Protein 6X2Q (pdb70)

Radius of gyration: 17.9 Å; Cα contacts (8 Å, |Δi|>4): 371; chains: 1; bounding box: 51×35×36 Å

Structure (mmCIF, N/CA/C/O backbone):
data_6X2Q
#
_entry.id   6X2Q
#
_cell.length_a   83.756
_cell.length_b   83.756
_cell.length_c   117.31
_cell.angle_alpha   90.000
_cell.angle_beta   90.000
_cell.angle_gamma   120.000
#
_symmetry.space_group_name_H-M   'H 3'
#
loop_
_entity.id
_entity.type
_entity.pdbx_description
1 polymer Chitosanase
2 branched 2-amino-2-deoxy-beta-D-glucopyranose-(1-4)-2-amino-2-deoxy-beta-D-glucopyranose-(1-4)-2-amino-2-deoxy-beta-D-glucopyranose
3 non-polymer 2-amino-2-deoxy-beta-D-glucopyranose
4 water water
#
loop_
_atom_site.group_PDB
_atom_site.id
_atom_site.type_symbol
_atom_site.label_atom_id
_atom_site.label_alt_id
_atom_site.label_comp_id
_atom_site.label_asym_id
_atom_site.label_entity_id
_atom_site.label_seq_id
_atom_site.pdbx_PDB_ins_code
_atom_site.Cartn_x
_atom_site.Cartn_y
_atom_site.Cartn_z
_atom_site.occupancy
_atom_site.B_iso_or_equiv
_atom_site.auth_seq_id
_atom_site.auth_comp_id
_atom_site.auth_asym_id
_atom_site.auth_atom_id
_atom_site.pdbx_PDB_model_num
ATOM 1 N N . GLN A 1 2 ? -6.775 -38.267 -3.057 1.00 50.81 2 GLN A N 1
ATOM 2 C CA . GLN A 1 2 ? -7.296 -36.881 -3.186 1.00 50.25 2 GLN A CA 1
ATOM 3 C C . GLN A 1 2 ? -7.566 -36.595 -4.663 1.00 42.89 2 GLN A C 1
ATOM 4 O O . GLN A 1 2 ? -8.654 -36.200 -4.972 1.00 42.08 2 GLN A O 1
ATOM 10 N N . LEU A 1 3 ? -6.589 -36.804 -5.526 1.00 44.04 3 LEU A N 1
ATOM 11 C CA . LEU A 1 3 ? -6.802 -36.558 -6.946 1.00 40.28 3 LEU A CA 1
ATOM 12 C C . LEU 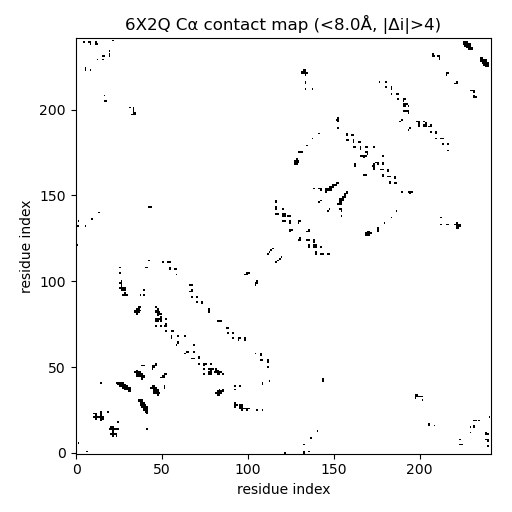A 1 3 ? -6.623 -37.850 -7.738 1.00 47.22 3 LEU A C 1
ATOM 13 O O . LEU A 1 3 ? -5.696 -38.632 -7.479 1.00 45.22 3 LEU A O 1
ATOM 18 N N . THR A 1 4 ? -7.541 -38.060 -8.684 1.00 38.56 4 THR A N 1
ATOM 19 C CA . THR A 1 4 ? -7.487 -39.087 -9.724 1.00 45.22 4 THR A CA 1
ATOM 20 C C . THR A 1 4 ? -6.188 -38.973 -10.536 1.00 45.39 4 THR A C 1
ATOM 21 O O . THR A 1 4 ? -5.546 -37.922 -10.575 1.00 43.63 4 THR A O 1
ATOM 25 N N . ALA A 1 5 ? -5.829 -40.040 -11.229 1.00 43.42 5 ALA A N 1
ATOM 26 C CA . ALA A 1 5 ? -4.646 -39.991 -12.110 1.00 44.84 5 ALA A CA 1
ATOM 27 C C . ALA A 1 5 ? -4.920 -39.008 -13.245 1.00 44.55 5 ALA A C 1
ATOM 28 O O . ALA A 1 5 ? -4.051 -38.233 -13.531 1.00 43.71 5 ALA A O 1
ATOM 30 N N . GLN A 1 6 ? -6.113 -39.049 -13.835 1.00 43.59 6 GLN A N 1
ATOM 31 C CA . GLN A 1 6 ? -6.475 -38.080 -14.898 1.00 51.18 6 GLN A CA 1
ATOM 32 C C . GLN A 1 6 ? -6.535 -36.669 -14.291 1.00 57.46 6 GLN A C 1
ATOM 33 O O . GLN A 1 6 ? -6.114 -35.741 -14.961 1.00 64.72 6 GLN A O 1
ATOM 39 N N . GLN A 1 7 ? -6.991 -36.524 -13.051 1.00 47.85 7 GLN A N 1
ATOM 40 C CA . GLN A 1 7 ? -7.083 -35.182 -12.425 1.00 50.94 7 GLN A CA 1
ATOM 41 C C . GLN A 1 7 ? -5.695 -34.604 -12.106 1.00 43.62 7 GLN A C 1
ATOM 42 O O . GLN A 1 7 ? -5.535 -33.422 -12.253 1.00 42.53 7 GLN A O 1
ATOM 48 N N . ARG A 1 8 ? -4.754 -35.461 -11.728 1.00 42.21 8 ARG A N 1
ATOM 49 C CA . ARG A 1 8 ? -3.379 -35.027 -11.408 1.00 45.70 8 ARG A CA 1
ATOM 50 C C . ARG A 1 8 ? -2.627 -34.689 -12.695 1.00 47.38 8 ARG A C 1
ATOM 51 O O . ARG A 1 8 ? -1.917 -33.703 -12.702 1.00 40.35 8 ARG A O 1
ATOM 59 N N . LEU A 1 9 ? -2.795 -35.478 -13.745 1.00 43.00 9 LEU A N 1
ATOM 60 C CA . LEU A 1 9 ? -2.093 -35.123 -14.992 1.00 46.43 9 LEU A CA 1
ATOM 61 C C . LEU A 1 9 ? -2.653 -33.781 -15.446 1.00 41.90 9 LEU A C 1
ATOM 62 O O . LEU A 1 9 ? -1.898 -32.958 -15.888 1.00 43.19 9 LEU A O 1
ATOM 67 N N . LEU A 1 10 ? -3.962 -33.630 -15.328 1.00 39.34 10 LEU A N 1
ATOM 68 C CA . LEU A 1 10 ? -4.679 -32.406 -15.646 1.00 39.31 10 LEU A CA 1
ATOM 69 C C . LEU A 1 10 ? -4.139 -31.231 -14.833 1.00 37.88 10 LEU A C 1
ATOM 70 O O . LEU A 1 10 ? -3.780 -30.191 -15.390 1.00 37.39 10 LEU A O 1
ATOM 75 N N . ALA A 1 11 ? -4.059 -31.391 -13.510 1.00 35.15 11 ALA A N 1
ATOM 76 C CA . ALA A 1 11 ? -3.481 -30.355 -12.662 1.00 35.66 11 ALA A CA 1
ATOM 77 C C . ALA A 1 11 ? -2.087 -29.960 -13.140 1.00 37.92 11 ALA A C 1
ATOM 78 O O . ALA A 1 11 ? -1.780 -28.769 -13.281 1.00 31.44 11 ALA A O 1
ATOM 80 N N . ASP A 1 12 ? -1.235 -30.952 -13.415 1.00 37.57 12 ASP A N 1
ATOM 81 C CA . ASP A 1 12 ? 0.132 -30.655 -13.825 1.00 37.19 12 ASP A CA 1
ATOM 82 C C . ASP A 1 12 ? 0.158 -29.911 -15.150 1.00 35.96 12 ASP A C 1
ATOM 83 O O . ASP A 1 12 ? 0.962 -28.993 -15.334 1.00 35.38 12 ASP A O 1
ATOM 88 N N . GLN A 1 13 ? -0.700 -30.296 -16.091 1.00 33.51 13 GLN A N 1
ATOM 89 C CA . GLN A 1 13 ? -0.670 -29.634 -17.389 1.00 35.87 13 GLN A CA 1
ATOM 90 C C . GLN A 1 13 ? -1.206 -28.212 -17.294 1.00 37.16 13 GLN A C 1
ATOM 91 O O . GLN A 1 13 ? -0.717 -27.313 -17.989 1.00 34.76 13 GLN A O 1
ATOM 97 N N . ILE A 1 14 ? -2.187 -27.988 -16.412 1.00 37.43 14 ILE A N 1
ATOM 98 C CA . ILE A 1 14 ? -2.757 -26.649 -16.225 1.00 36.01 14 ILE A CA 1
ATOM 99 C C . ILE A 1 14 ? -1.733 -25.717 -15.591 1.00 31.99 14 ILE A C 1
ATOM 100 O O . ILE A 1 14 ? -1.520 -24.591 -16.057 1.00 32.12 14 ILE A O 1
ATOM 105 N N . ILE A 1 15 ? -1.099 -26.168 -14.501 1.00 29.85 15 ILE A N 1
ATOM 106 C CA . ILE A 1 15 ? -0.113 -25.348 -13.808 1.00 29.80 15 ILE A CA 1
ATOM 107 C C . ILE A 1 15 ? 1.081 -25.095 -14.706 1.00 34.18 15 ILE A C 1
ATOM 108 O O . ILE A 1 15 ? 1.678 -24.009 -14.693 1.00 34.46 15 ILE A O 1
ATOM 113 N N . SER A 1 16 ? 1.454 -26.096 -15.501 1.00 34.28 16 SER A N 1
ATOM 114 C CA . SER A 1 16 ? 2.513 -25.885 -16.473 1.00 38.42 16 SER A CA 1
ATOM 115 C C . SER A 1 16 ? 2.140 -24.766 -17.447 1.00 36.05 16 SER A C 1
ATOM 116 O O . SER A 1 16 ? 2.958 -23.886 -17.742 1.00 36.55 16 SER A O 1
ATOM 119 N N . ILE A 1 17 ? 0.899 -24.770 -17.936 1.00 37.46 17 ILE A N 1
ATOM 120 C CA . ILE A 1 17 ? 0.435 -23.684 -18.795 1.00 36.35 17 ILE A CA 1
ATOM 121 C C . ILE A 1 17 ? 0.437 -22.366 -18.032 1.00 36.46 17 ILE A C 1
ATOM 122 O O . ILE A 1 17 ? 0.885 -21.338 -18.548 1.00 32.85 17 ILE A O 1
ATOM 127 N N . PHE A 1 18 ? -0.045 -22.381 -16.788 1.00 35.16 18 PHE A N 1
ATOM 128 C CA . PHE A 1 18 ? -0.054 -21.172 -15.977 1.00 35.74 18 PHE A CA 1
ATOM 129 C C . PHE A 1 18 ? 1.311 -20.517 -15.962 1.00 37.27 18 PHE A C 1
ATOM 130 O O . PHE A 1 18 ? 1.427 -19.296 -16.105 1.00 43.81 18 PHE A O 1
ATOM 138 N N . ALA A 1 19 ? 2.355 -21.314 -15.810 1.00 39.72 19 ALA A N 1
ATOM 139 C CA . ALA A 1 19 ? 3.680 -20.787 -15.544 1.00 41.08 19 ALA A CA 1
ATOM 140 C C . ALA A 1 19 ? 4.518 -20.613 -16.803 1.00 43.11 19 ALA A C 1
ATOM 141 O O . ALA A 1 19 ? 5.337 -19.696 -16.864 1.00 43.51 19 ALA A O 1
ATOM 143 N N . ASN A 1 20 ? 4.337 -21.472 -17.811 1.00 42.49 20 ASN A N 1
ATOM 144 C CA . ASN A 1 20 ? 5.232 -21.506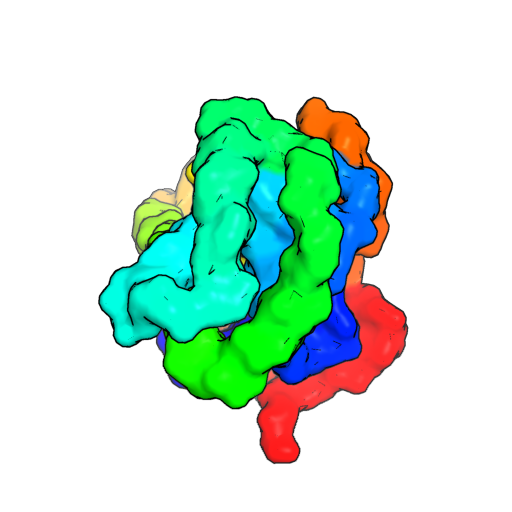 -18.965 1.00 37.75 20 ASN A CA 1
ATOM 145 C C . ASN A 1 20 ? 4.503 -21.533 -20.301 1.00 39.06 20 ASN A C 1
ATOM 146 O O . ASN A 1 20 ? 5.155 -21.708 -21.335 1.00 38.95 20 ASN A O 1
ATOM 151 N N . ASN A 1 21 ? 3.174 -21.400 -20.299 1.00 37.68 21 ASN A N 1
ATOM 152 C CA . ASN A 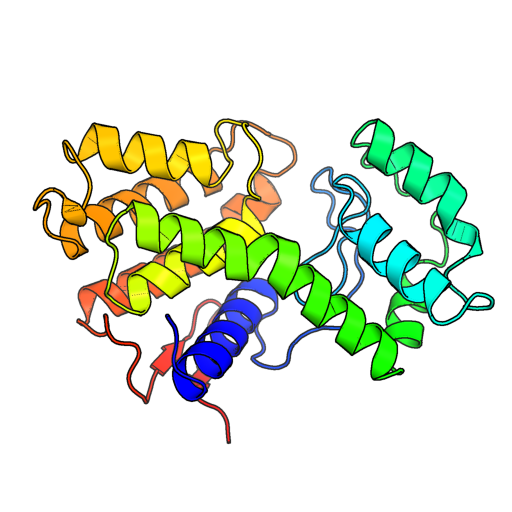1 21 ? 2.347 -21.421 -21.512 1.00 38.20 21 ASN A CA 1
ATOM 153 C C . ASN A 1 21 ? 2.521 -22.697 -22.339 1.00 39.68 21 ASN A C 1
ATOM 154 O O . ASN A 1 21 ? 2.437 -22.671 -23.572 1.00 39.65 21 ASN A O 1
ATOM 159 N N . THR A 1 22 ? 2.720 -23.838 -21.668 1.00 37.53 22 THR A N 1
ATOM 160 C CA . THR A 1 22 ? 2.783 -25.095 -22.406 1.00 37.14 22 THR A CA 1
ATOM 161 C C . THR A 1 22 ? 2.391 -26.206 -21.455 1.00 40.14 22 THR A C 1
ATOM 162 O O . THR A 1 22 ? 2.773 -26.149 -20.279 1.00 39.11 22 THR A O 1
ATOM 166 N N . PRO A 1 23 ? 1.659 -27.229 -21.909 1.00 41.03 23 PRO A N 1
ATOM 167 C CA . PRO A 1 23 ? 1.322 -28.339 -21.009 1.00 41.35 23 PRO A CA 1
ATOM 168 C C . PRO A 1 23 ? 2.489 -29.279 -20.738 1.00 41.66 23 PRO A C 1
ATOM 169 O O . PRO A 1 23 ? 2.371 -30.121 -19.842 1.00 45.19 23 PRO A O 1
ATOM 173 N N . GLU A 1 24 ? 3.596 -29.120 -21.444 1.00 42.90 24 GLU A N 1
ATOM 174 C CA . GLU A 1 24 ? 4.797 -29.960 -21.203 1.00 51.02 24 GLU A CA 1
ATOM 175 C C . GLU A 1 24 ? 5.555 -29.451 -19.974 1.00 45.44 24 GLU A C 1
ATOM 176 O O . GLU A 1 24 ? 5.946 -28.309 -19.967 1.00 40.88 24 GLU A O 1
ATOM 178 N N . LEU A 1 25 ? 5.716 -30.294 -18.968 1.00 42.49 25 LEU A N 1
ATOM 179 C CA . LEU A 1 25 ? 6.478 -29.910 -17.787 1.00 42.28 25 LEU A CA 1
ATOM 180 C C . LEU A 1 25 ? 7.888 -29.474 -18.185 1.00 41.99 25 LEU A C 1
ATOM 181 O O . LEU A 1 25 ? 8.563 -30.144 -18.973 1.00 39.72 25 LEU A O 1
ATOM 186 N N . GLN A 1 26 ? 8.336 -28.337 -17.650 1.00 37.80 26 GLN A N 1
ATOM 187 C CA . GLN A 1 26 ? 9.626 -27.760 -18.046 1.00 40.02 26 GLN A CA 1
ATOM 188 C C . GLN A 1 26 ? 10.700 -28.190 -17.044 1.00 37.18 26 GLN A C 1
ATOM 189 O O . GLN A 1 26 ? 11.145 -27.426 -16.188 1.00 37.12 26 GLN A O 1
ATOM 195 N N . TYR A 1 27 ? 11.110 -29.455 -17.150 1.00 35.92 27 TYR A N 1
ATOM 196 C CA . TYR A 1 27 ? 12.160 -29.959 -16.270 1.00 32.11 27 TYR A CA 1
ATOM 197 C C . TYR A 1 27 ? 13.478 -29.227 -16.510 1.00 31.72 27 TYR A C 1
ATOM 198 O O . TYR A 1 27 ? 14.228 -28.960 -15.565 1.00 28.84 27 TYR A O 1
ATOM 207 N N . GLY A 1 28 ? 13.784 -28.904 -17.775 1.00 31.38 28 GLY A N 1
ATOM 208 C CA . GLY A 1 28 ? 15.041 -28.292 -18.160 1.00 32.19 28 GLY A CA 1
ATOM 209 C C . GLY A 1 28 ? 15.089 -26.777 -18.089 1.00 37.07 28 GLY A C 1
ATOM 210 O O . GLY A 1 28 ? 16.100 -26.171 -18.467 1.00 38.56 28 GLY A O 1
ATOM 211 N N . TYR A 1 29 ? 14.018 -26.144 -17.622 1.00 35.81 29 TYR A N 1
ATOM 212 C CA . TYR A 1 29 ? 13.960 -24.693 -17.546 1.00 36.75 29 TYR A CA 1
ATOM 213 C C . TYR A 1 29 ? 14.889 -24.191 -16.448 1.00 35.43 29 TYR A C 1
ATOM 214 O O . TYR A 1 29 ? 14.946 -24.763 -15.354 1.00 37.20 29 TYR A O 1
ATOM 223 N N . ALA A 1 30 ? 15.600 -23.101 -16.733 1.00 34.67 30 ALA A N 1
ATOM 224 C CA . ALA A 1 30 ? 16.482 -22.474 -15.749 1.00 37.76 30 ALA A CA 1
ATOM 225 C C . ALA A 1 30 ? 16.733 -21.038 -16.179 1.00 42.24 30 ALA A C 1
ATOM 226 O O . ALA A 1 30 ? 17.314 -20.811 -17.245 1.00 38.36 30 ALA A O 1
ATOM 228 N N . GLU A 1 31 ? 16.298 -20.076 -15.363 1.00 43.12 31 GLU A N 1
ATOM 229 C CA . GLU A 1 31 ? 16.391 -18.673 -15.737 1.00 44.96 31 GLU A CA 1
ATOM 230 C C . GLU A 1 31 ? 16.554 -17.817 -14.493 1.00 44.06 31 GLU A C 1
ATOM 231 O O . GLU A 1 31 ? 16.179 -18.212 -13.383 1.00 41.78 31 GLU A O 1
ATOM 237 N N . VAL A 1 32 ? 17.128 -16.633 -14.704 1.00 45.78 32 VAL A N 1
ATOM 238 C CA . VAL A 1 32 ? 17.120 -15.547 -13.730 1.00 44.29 32 VAL A CA 1
ATOM 239 C C . VAL A 1 32 ? 15.946 -14.636 -14.077 1.00 46.71 32 VAL A C 1
ATOM 240 O O . VAL A 1 32 ? 15.799 -14.205 -15.230 1.00 43.35 32 VAL A O 1
ATOM 244 N N . LEU A 1 33 ? 15.078 -14.381 -13.102 1.00 46.34 33 LEU A N 1
ATOM 245 C CA . LEU A 1 33 ? 13.841 -13.657 -13.364 1.00 49.72 33 LEU A CA 1
ATOM 246 C C . LEU A 1 33 ? 13.826 -12.271 -12.742 1.00 48.78 33 LEU A C 1
ATOM 247 O O . LEU A 1 33 ? 12.874 -11.512 -12.972 1.00 52.57 33 LEU A O 1
ATOM 252 N N . ASP A 1 34 ? 14.860 -11.914 -11.981 1.00 47.83 34 ASP A N 1
ATOM 253 C CA . ASP A 1 34 ? 14.929 -10.603 -11.338 1.00 56.04 34 ASP A CA 1
ATOM 254 C C . ASP A 1 34 ? 13.752 -10.424 -10.389 1.00 48.76 34 ASP A C 1
ATOM 255 O O . ASP A 1 34 ? 13.089 -9.386 -10.380 1.00 54.52 34 ASP A O 1
ATOM 260 N N . ASP A 1 35 ? 13.492 -11.456 -9.587 1.00 44.20 35 ASP A N 1
ATOM 261 C CA . ASP A 1 35 ? 12.376 -11.478 -8.651 1.00 38.26 35 ASP A CA 1
ATOM 262 C C . ASP A 1 35 ? 12.861 -11.657 -7.223 1.00 37.05 35 ASP A C 1
ATOM 263 O O . ASP A 1 35 ? 12.056 -11.970 -6.339 1.00 43.74 35 ASP A O 1
ATOM 268 N N . GLY A 1 36 ? 14.156 -11.488 -6.983 1.00 35.82 36 GLY A N 1
ATOM 269 C CA . GLY A 1 36 ? 14.743 -11.723 -5.682 1.00 37.31 36 GLY A CA 1
ATOM 270 C C . GLY A 1 36 ? 15.048 -13.174 -5.353 1.00 41.24 36 GLY A C 1
ATOM 271 O O . GLY A 1 36 ? 15.478 -13.461 -4.227 1.00 37.16 36 GLY A O 1
ATOM 272 N N . ARG A 1 37 ? 14.837 -14.105 -6.278 1.00 34.44 37 ARG A N 1
ATOM 273 C CA . ARG A 1 37 ? 14.960 -15.520 -5.955 1.00 39.92 37 ARG A CA 1
ATOM 274 C C . ARG A 1 37 ? 16.163 -16.174 -6.625 1.00 39.14 37 ARG A C 1
ATOM 275 O O . ARG A 1 37 ? 16.386 -17.375 -6.441 1.00 32.11 37 ARG A O 1
ATOM 283 N N . GLY A 1 38 ? 16.953 -15.410 -7.377 1.00 36.08 38 GLY A N 1
ATOM 284 C CA . GLY A 1 38 ? 18.125 -15.967 -8.038 1.00 40.71 38 GLY A CA 1
ATOM 285 C C . GLY A 1 38 ? 17.743 -16.696 -9.303 1.00 42.14 38 GLY A C 1
ATOM 286 O O . GLY A 1 38 ? 17.020 -16.161 -10.157 1.00 41.22 38 GLY A O 1
ATOM 287 N N . ILE A 1 39 ? 18.228 -17.925 -9.431 1.00 38.60 39 ILE A N 1
ATOM 288 C CA . ILE A 1 39 ? 17.876 -18.791 -10.547 1.00 38.77 39 ILE A CA 1
ATOM 289 C C . ILE A 1 39 ? 16.617 -19.567 -10.184 1.00 40.93 39 ILE A C 1
ATOM 290 O O . ILE A 1 39 ? 16.534 -20.163 -9.099 1.00 37.96 39 ILE A O 1
ATOM 295 N N . THR A 1 40 ? 15.642 -19.557 -11.092 1.00 36.77 40 THR A N 1
ATOM 296 C CA . THR A 1 40 ? 14.418 -20.339 -10.986 1.00 36.32 40 THR A CA 1
ATOM 297 C C . THR A 1 40 ? 14.490 -21.474 -11.993 1.00 34.81 40 THR A C 1
ATOM 298 O O . THR A 1 40 ? 14.752 -21.229 -13.173 1.00 37.76 40 THR A O 1
ATOM 302 N N . ALA A 1 41 ? 14.245 -22.707 -11.540 1.00 35.85 41 ALA A N 1
ATOM 303 C CA . ALA A 1 41 ? 14.488 -23.862 -12.399 1.00 37.24 41 ALA A CA 1
ATOM 304 C C . ALA A 1 41 ? 13.476 -24.974 -12.149 1.00 35.81 41 ALA A C 1
ATOM 305 O O . ALA A 1 41 ? 12.908 -25.098 -11.056 1.00 34.86 41 ALA A O 1
ATOM 307 N N . GLY A 1 42 ? 13.272 -25.792 -13.184 1.00 34.79 42 GLY A N 1
ATOM 308 C CA . GLY A 1 42 ? 12.565 -27.048 -13.045 1.00 35.48 42 GLY A CA 1
ATOM 309 C C . GLY A 1 42 ? 11.072 -26.940 -13.256 1.00 37.02 42 GLY A C 1
ATOM 310 O O . GLY A 1 42 ? 10.511 -25.893 -13.587 1.00 33.44 42 GLY A O 1
ATOM 311 N N . ARG A 1 43 ? 10.413 -28.075 -13.043 1.00 32.41 43 ARG A N 1
ATOM 312 C CA . ARG A 1 43 ? 8.987 -28.175 -13.315 1.00 34.13 43 ARG A CA 1
ATOM 313 C C . ARG A 1 43 ? 8.155 -27.403 -12.307 1.00 33.23 43 ARG A C 1
ATOM 314 O O . ARG A 1 43 ? 7.015 -27.046 -12.610 1.00 31.00 43 ARG A O 1
ATOM 322 N N . ALA A 1 44 ? 8.690 -27.152 -11.113 1.00 35.41 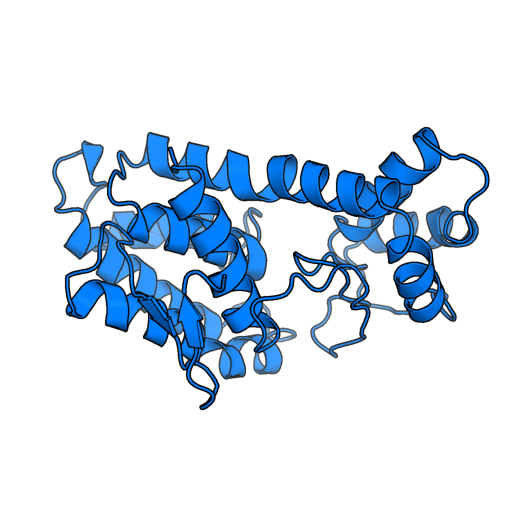44 ALA A N 1
ATOM 323 C CA . ALA A 1 44 ? 7.974 -26.391 -10.098 1.00 34.59 44 ALA A CA 1
ATOM 324 C C . ALA A 1 44 ? 8.645 -25.061 -9.781 1.00 36.38 44 ALA A C 1
ATOM 325 O O . ALA A 1 44 ? 8.296 -24.424 -8.781 1.00 36.12 4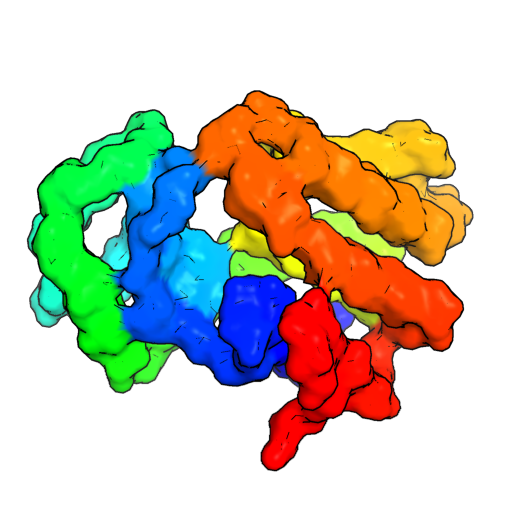4 ALA A O 1
ATOM 327 N N . GLY A 1 45 ? 9.600 -24.627 -10.588 1.00 35.29 45 GLY A N 1
ATOM 328 C CA . GLY A 1 45 ? 10.246 -23.360 -10.305 1.00 36.03 45 GLY A CA 1
ATOM 329 C C . GLY A 1 45 ? 11.052 -23.405 -9.020 1.00 37.64 45 GLY A C 1
ATOM 330 O O . GLY A 1 45 ? 10.898 -22.537 -8.148 1.00 34.44 45 GLY A O 1
ATOM 331 N N . PHE A 1 46 ? 11.882 -24.439 -8.868 1.00 28.89 46 PHE A N 1
ATOM 332 C CA . PHE A 1 46 ? 12.826 -24.442 -7.764 1.00 35.28 46 PHE A CA 1
ATOM 333 C C . PHE A 1 46 ? 13.762 -23.241 -7.913 1.00 33.43 46 PHE A C 1
ATOM 334 O O . PHE A 1 46 ? 14.011 -22.754 -9.019 1.00 34.57 46 PHE A O 1
ATOM 342 N N . THR A 1 47 ? 14.274 -22.756 -6.790 1.00 32.04 47 THR A N 1
ATOM 343 C CA . THR A 1 47 ? 14.909 -21.447 -6.752 1.00 36.37 47 THR A CA 1
ATOM 344 C C . THR A 1 47 ? 16.172 -21.441 -5.899 1.00 38.51 47 THR A C 1
ATOM 345 O O . THR A 1 47 ? 16.228 -22.086 -4.849 1.00 36.21 47 THR A O 1
ATOM 349 N N . SER A 1 48 ? 17.174 -20.678 -6.354 1.00 31.78 48 SER A N 1
ATOM 350 C CA . SER A 1 48 ? 18.426 -20.564 -5.611 1.00 38.37 48 SER A CA 1
ATOM 351 C C . SER A 1 48 ? 18.202 -19.993 -4.219 1.00 39.52 48 SER A C 1
ATOM 352 O O . SER A 1 48 ? 18.794 -20.463 -3.238 1.00 37.92 48 SER A O 1
ATOM 355 N N . ALA A 1 49 ? 17.407 -18.923 -4.122 1.00 36.26 49 ALA A N 1
ATOM 356 C CA . ALA A 1 49 ? 17.238 -18.239 -2.843 1.00 35.92 49 ALA A CA 1
ATOM 357 C C . ALA A 1 49 ? 16.400 -19.026 -1.833 1.00 41.12 49 ALA A C 1
ATOM 358 O O . ALA A 1 49 ? 16.562 -18.816 -0.627 1.00 45.30 49 ALA A O 1
ATOM 360 N N . THR A 1 50 ? 15.521 -19.931 -2.267 1.00 38.49 50 THR A N 1
ATOM 361 C CA . THR A 1 50 ? 14.522 -20.479 -1.351 1.00 42.34 50 THR A CA 1
ATOM 362 C C . THR A 1 50 ? 14.793 -21.910 -0.889 1.00 39.27 50 THR A C 1
ATOM 363 O O . THR A 1 50 ? 13.922 -22.489 -0.234 1.00 39.74 50 THR A O 1
ATOM 367 N N . GLY A 1 51 ? 15.931 -22.488 -1.262 1.00 40.97 51 GLY A N 1
ATOM 368 C CA . GLY A 1 51 ? 16.336 -23.807 -0.748 1.00 34.85 51 GLY A CA 1
ATOM 369 C C . GLY A 1 51 ? 15.796 -25.023 -1.473 1.00 40.43 51 GLY A C 1
ATOM 370 O O . GLY A 1 51 ? 16.258 -26.096 -1.163 1.00 40.18 51 GLY A O 1
ATOM 371 N N . ASP A 1 52 ? 14.877 -24.872 -2.415 1.00 42.42 52 ASP A N 1
ATOM 372 C CA . ASP A 1 52 ? 14.290 -26.067 -3.070 1.00 44.65 52 ASP A CA 1
ATOM 373 C C . ASP A 1 52 ?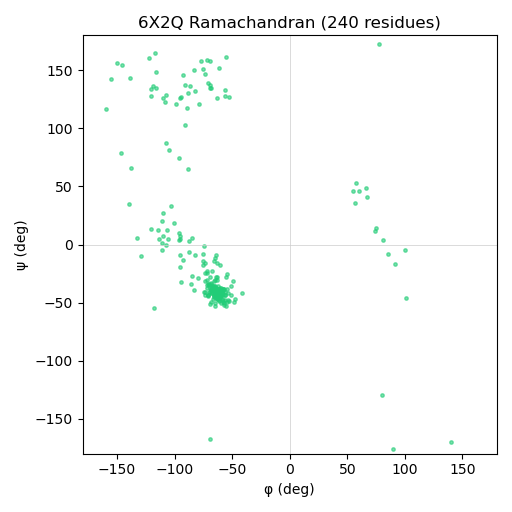 15.188 -26.501 -4.220 1.00 38.30 52 ASP A C 1
ATOM 374 O O . ASP A 1 52 ? 15.248 -27.670 -4.482 1.00 34.56 52 ASP A O 1
ATOM 379 N N . MET A 1 53 ? 15.926 -25.571 -4.811 1.00 32.76 53 MET A N 1
ATOM 380 C CA . MET A 1 53 ? 16.903 -25.950 -5.855 1.00 38.05 53 MET A CA 1
ATOM 381 C C . MET A 1 53 ? 18.020 -26.762 -5.187 1.00 36.07 53 MET A C 1
ATOM 382 O O . MET A 1 53 ? 18.460 -27.725 -5.766 1.00 35.00 53 MET A O 1
ATOM 387 N N . LEU A 1 54 ? 18.399 -26.379 -3.977 1.00 33.41 54 LEU A N 1
ATOM 388 C CA . LEU A 1 54 ? 19.440 -27.073 -3.200 1.00 38.18 54 LEU A CA 1
ATOM 389 C C . LEU A 1 54 ? 18.986 -28.498 -2.888 1.00 38.90 54 LEU A C 1
ATOM 390 O O . LEU A 1 54 ? 19.760 -29.380 -3.087 1.00 38.42 54 LEU A O 1
ATOM 395 N N . GLU A 1 55 ? 17.760 -28.677 -2.424 1.00 34.20 55 GLU A N 1
ATOM 396 C CA . GLU A 1 55 ? 17.307 -30.012 -2.086 1.00 37.43 55 GLU A CA 1
ATOM 397 C C . GLU A 1 55 ? 17.345 -30.937 -3.298 1.00 37.36 55 GLU A C 1
ATOM 398 O O . GLU A 1 55 ? 17.758 -32.095 -3.181 1.00 33.29 55 GLU A O 1
ATOM 404 N N . VAL A 1 56 ? 16.940 -30.440 -4.471 1.00 33.22 56 VAL A N 1
ATOM 405 C CA . VAL A 1 56 ? 16.958 -31.271 -5.671 1.00 30.55 56 VAL A CA 1
ATOM 406 C C . VAL A 1 56 ? 18.380 -31.751 -5.955 1.00 39.57 56 VAL A C 1
ATOM 407 O O . VAL A 1 56 ? 18.633 -32.953 -6.137 1.00 33.04 56 VAL A O 1
ATOM 411 N N . ILE A 1 57 ? 19.337 -30.819 -5.966 1.00 38.38 57 ILE A N 1
ATOM 412 C CA . ILE A 1 57 ? 20.701 -31.182 -6.320 1.00 34.31 57 ILE A CA 1
ATOM 413 C C . ILE A 1 57 ? 21.309 -32.060 -5.240 1.00 35.80 57 ILE A C 1
ATOM 414 O O . ILE A 1 57 ? 21.986 -33.044 -5.547 1.00 33.68 57 ILE A O 1
ATOM 419 N N . GLN A 1 58 ? 21.022 -31.773 -3.965 1.00 37.91 58 GLN A N 1
ATOM 420 C CA . GLN A 1 58 ? 21.532 -32.633 -2.897 1.00 37.65 58 GLN A CA 1
ATOM 421 C C . GLN A 1 58 ? 20.998 -34.054 -3.028 1.00 40.43 58 GLN A C 1
ATOM 422 O O . GLN A 1 58 ? 21.763 -35.026 -2.969 1.00 35.64 58 GLN A O 1
ATOM 428 N N . ARG A 1 59 ? 19.686 -34.204 -3.210 1.00 38.17 59 ARG A N 1
ATOM 429 C CA . ARG A 1 59 ? 19.155 -35.553 -3.341 1.00 38.06 59 ARG A CA 1
ATOM 430 C C . ARG A 1 59 ? 19.736 -36.242 -4.566 1.00 37.41 59 ARG A C 1
ATOM 431 O O . ARG A 1 59 ? 20.065 -37.429 -4.519 1.00 36.30 59 ARG A O 1
ATOM 439 N N . TYR A 1 60 ? 19.892 -35.505 -5.664 1.00 34.32 60 TYR A N 1
ATOM 440 C CA . TYR A 1 60 ? 20.453 -36.102 -6.861 1.00 32.77 60 TYR A CA 1
ATOM 441 C C . TYR A 1 60 ? 21.896 -36.528 -6.626 1.00 39.52 60 TYR A C 1
ATOM 442 O O . TYR A 1 60 ? 22.333 -37.571 -7.126 1.00 34.10 60 TYR A O 1
ATOM 451 N N . SER A 1 61 ? 22.633 -35.748 -5.835 1.00 37.99 61 SER A N 1
ATOM 452 C CA . SER A 1 61 ? 24.042 -36.026 -5.606 1.00 36.68 61 SER A CA 1
ATOM 453 C C . SER A 1 61 ? 24.227 -37.229 -4.700 1.00 41.12 61 SER A C 1
ATOM 454 O O . SER A 1 61 ? 25.269 -37.894 -4.758 1.00 39.01 61 SER A O 1
ATOM 457 N N . ARG A 1 62 ? 23.230 -37.537 -3.872 1.00 33.93 62 ARG A N 1
ATOM 458 C CA . ARG A 1 62 ? 23.297 -38.780 -3.121 1.00 43.11 62 ARG A CA 1
ATOM 459 C C . ARG A 1 62 ? 23.069 -39.989 -4.029 1.00 39.87 62 ARG A C 1
ATOM 460 O O . ARG A 1 62 ? 23.637 -41.056 -3.787 1.00 43.70 62 ARG A O 1
ATOM 468 N N . LEU A 1 63 ? 22.287 -39.834 -5.095 1.00 39.70 63 LEU A N 1
ATOM 469 C CA . LEU A 1 63 ? 22.098 -40.923 -6.053 1.00 36.88 63 LEU A CA 1
ATOM 470 C C . LEU A 1 63 ? 23.263 -41.033 -7.022 1.00 39.29 63 LEU A C 1
ATOM 471 O O . LEU A 1 63 ? 23.551 -42.134 -7.524 1.00 35.12 63 LEU A O 1
ATOM 476 N N . ARG A 1 64 ? 23.926 -39.912 -7.307 1.00 33.25 64 ARG A N 1
ATOM 477 C CA . ARG A 1 64 ? 24.973 -39.861 -8.328 1.00 36.51 64 ARG A CA 1
ATOM 478 C C . ARG A 1 64 ? 26.051 -38.868 -7.912 1.00 43.87 64 ARG A C 1
ATOM 479 O O . ARG A 1 64 ? 26.087 -37.727 -8.384 1.00 42.98 64 ARG A O 1
ATOM 487 N N . PRO A 1 65 ? 26.953 -39.271 -7.004 1.00 45.34 65 PRO A N 1
ATOM 488 C CA . PRO A 1 65 ? 27.973 -38.395 -6.447 1.00 42.79 65 PRO A CA 1
ATOM 489 C C . PRO A 1 65 ? 28.798 -37.567 -7.434 1.00 45.51 65 PRO A C 1
ATOM 490 O O . PRO A 1 65 ? 29.215 -36.529 -7.105 1.00 44.79 65 PRO A O 1
ATOM 494 N N . ASP A 1 66 ? 29.024 -38.098 -8.618 1.00 46.31 66 ASP A N 1
ATOM 495 C CA . ASP A 1 66 ? 29.808 -37.358 -9.624 1.00 50.27 66 ASP A CA 1
ATOM 496 C C . ASP A 1 66 ? 28.854 -36.818 -10.677 1.00 50.02 66 ASP A C 1
ATOM 497 O O . ASP A 1 66 ? 28.686 -37.472 -11.680 1.00 56.73 66 ASP A O 1
ATOM 499 N N . ASN A 1 67 ? 28.204 -35.699 -10.410 1.00 46.91 67 ASN A N 1
ATOM 500 C CA . ASN A 1 67 ? 27.323 -35.119 -11.450 1.00 47.20 67 ASN A CA 1
ATOM 501 C C . ASN A 1 67 ? 27.802 -33.698 -11.748 1.00 42.90 67 ASN A C 1
ATOM 502 O O . ASN A 1 67 ? 28.479 -33.131 -10.935 1.00 42.91 67 ASN A O 1
ATOM 507 N N . ILE A 1 68 ? 27.421 -33.159 -12.889 1.00 40.02 68 ILE A N 1
ATOM 508 C CA . ILE A 1 68 ? 27.866 -31.832 -13.288 1.00 45.29 68 ILE A CA 1
ATOM 509 C C . ILE A 1 68 ? 27.364 -30.702 -12.388 1.00 45.26 68 ILE A C 1
ATOM 510 O O . ILE A 1 68 ? 27.863 -29.582 -12.498 1.00 44.06 68 ILE A O 1
ATOM 515 N N . LEU A 1 69 ? 26.405 -30.950 -11.490 1.00 42.83 69 LEU A N 1
ATOM 516 C CA . LEU A 1 69 ? 25.889 -29.896 -10.620 1.00 43.58 69 LEU A CA 1
ATOM 517 C C . LEU A 1 69 ? 26.559 -29.854 -9.257 1.00 43.59 69 LEU A C 1
ATOM 518 O O . LEU A 1 69 ? 26.326 -28.904 -8.496 1.00 42.91 69 LEU A O 1
ATOM 523 N N . VAL A 1 70 ? 27.378 -30.850 -8.930 1.00 41.49 70 VAL A N 1
ATOM 524 C CA . VAL A 1 70 ? 27.994 -30.905 -7.603 1.00 43.93 70 VAL A CA 1
ATOM 525 C C . VAL A 1 70 ? 28.818 -29.662 -7.277 1.00 37.27 70 VAL A C 1
ATOM 526 O O . VAL A 1 70 ? 28.813 -29.234 -6.113 1.00 35.93 70 VAL A O 1
ATOM 530 N N . PRO A 1 71 ? 29.563 -29.056 -8.207 1.00 38.90 71 PRO A N 1
ATOM 531 C CA . PRO A 1 71 ? 30.406 -27.914 -7.805 1.00 46.18 71 PRO A CA 1
ATOM 532 C C . PRO A 1 71 ? 29.618 -26.735 -7.237 1.00 44.74 71 PRO A C 1
ATOM 533 O O . PRO A 1 71 ? 30.204 -25.877 -6.568 1.00 48.24 71 PRO A O 1
ATOM 537 N N . PHE A 1 72 ? 28.308 -26.667 -7.464 1.00 45.51 72 PHE A N 1
ATOM 538 C CA . PHE A 1 72 ? 27.524 -25.551 -6.956 1.00 40.85 72 PHE A CA 1
ATOM 539 C C . PHE A 1 72 ? 27.004 -25.778 -5.546 1.00 40.69 72 PHE A C 1
ATOM 540 O O . PHE A 1 72 ? 26.476 -24.843 -4.949 1.00 45.67 72 PHE A O 1
ATOM 548 N N . LEU A 1 73 ? 27.185 -26.973 -4.982 1.00 42.88 73 LEU A N 1
ATOM 549 C CA . LEU A 1 73 ? 26.616 -27.263 -3.668 1.00 45.43 73 LEU A CA 1
ATOM 550 C C . LEU A 1 73 ? 27.096 -26.326 -2.562 1.00 48.32 73 LEU A C 1
ATOM 551 O O . LEU A 1 73 ? 26.247 -25.854 -1.784 1.00 51.45 73 LEU A O 1
ATOM 556 N N . PRO A 1 74 ? 28.391 -26.025 -2.417 1.00 47.40 74 PRO A N 1
ATOM 557 C CA . PRO A 1 74 ? 28.783 -24.999 -1.430 1.00 51.83 74 PRO A CA 1
ATOM 558 C C . PRO A 1 74 ? 28.071 -23.666 -1.614 1.00 47.16 74 PRO A C 1
ATOM 559 O O . PRO A 1 74 ? 27.530 -23.117 -0.647 1.00 46.78 74 PRO A O 1
ATOM 563 N N . ARG A 1 75 ? 28.048 -23.136 -2.837 1.00 44.17 75 ARG A N 1
ATOM 564 C CA . ARG A 1 75 ? 27.438 -21.833 -3.072 1.00 44.92 75 ARG A CA 1
ATOM 565 C C . ARG A 1 75 ? 25.934 -21.866 -2.806 1.00 48.22 75 ARG A C 1
ATOM 566 O O . ARG A 1 75 ? 25.400 -21.015 -2.081 1.00 47.34 75 ARG A O 1
ATOM 574 N N . LEU A 1 76 ? 25.236 -22.848 -3.392 1.00 48.86 76 LEU A N 1
ATOM 575 C CA . LEU A 1 76 ? 23.813 -23.040 -3.118 1.00 42.44 76 LEU A CA 1
ATOM 576 C C . LEU A 1 76 ? 23.546 -23.166 -1.625 1.00 42.83 76 LEU A C 1
ATOM 577 O O . LEU A 1 76 ? 22.579 -22.593 -1.110 1.00 42.73 76 LEU A O 1
ATOM 582 N N . GLN A 1 77 ? 24.405 -23.898 -0.910 1.00 47.40 77 GLN A N 1
ATOM 583 C CA . GLN A 1 77 ? 24.280 -23.990 0.541 1.00 49.71 77 GLN A CA 1
ATOM 584 C C . GLN A 1 77 ? 24.303 -22.605 1.182 1.00 48.45 77 GLN A C 1
ATOM 585 O O . GLN A 1 77 ? 23.462 -22.291 2.031 1.00 48.04 77 GLN A O 1
ATOM 591 N N . GLN A 1 78 ? 25.264 -21.763 0.786 1.00 45.76 78 GLN A N 1
ATOM 592 C CA . GLN A 1 78 ? 25.336 -20.415 1.344 1.00 51.37 78 GLN A CA 1
ATOM 593 C C . GLN A 1 78 ? 24.091 -19.610 0.985 1.00 50.36 78 GLN A C 1
ATOM 594 O O . GLN A 1 78 ? 23.507 -18.933 1.840 1.00 48.86 78 GLN A O 1
ATOM 596 N N . LEU A 1 79 ? 23.671 -19.676 -0.281 1.00 46.13 79 LEU A N 1
ATOM 597 C CA . LEU A 1 79 ? 22.509 -18.916 -0.722 1.00 42.67 79 LEU A CA 1
ATOM 598 C C . LEU A 1 79 ? 21.252 -19.338 0.029 1.00 48.91 79 LEU A C 1
ATOM 599 O O . LEU A 1 79 ? 20.460 -18.495 0.462 1.00 51.70 79 LEU A O 1
ATOM 604 N N . ALA A 1 80 ? 21.050 -20.641 0.201 1.00 46.66 80 ALA A N 1
ATOM 605 C CA . ALA A 1 80 ? 19.845 -21.093 0.883 1.00 49.52 80 ALA A CA 1
ATOM 606 C C . ALA A 1 80 ? 19.854 -20.666 2.343 1.00 51.64 80 ALA A C 1
ATOM 607 O O . ALA A 1 80 ? 18.809 -20.320 2.905 1.00 50.98 80 ALA A O 1
ATOM 609 N N . ALA A 1 81 ? 21.034 -20.660 2.970 1.00 52.33 81 ALA A N 1
ATOM 610 C CA . ALA A 1 81 ? 21.112 -20.374 4.399 1.00 55.56 81 ALA A CA 1
ATOM 611 C C . ALA A 1 81 ? 20.629 -18.965 4.729 1.00 52.11 81 ALA A C 1
ATOM 612 O O . ALA A 1 81 ? 20.074 -18.736 5.811 1.00 48.16 81 ALA A O 1
ATOM 614 N N . SER A 1 82 ? 20.806 -18.019 3.812 1.00 47.32 82 SER A N 1
ATOM 615 C CA . SER A 1 82 ? 20.413 -16.637 4.048 1.00 56.99 82 SER A CA 1
ATOM 616 C C . SER A 1 82 ? 19.262 -16.176 3.155 1.00 56.56 82 SER A C 1
ATOM 617 O O . SER A 1 82 ? 18.899 -14.997 3.198 1.00 55.75 82 SER A O 1
ATOM 620 N N . GLU A 1 83 ? 18.677 -17.071 2.355 1.00 50.52 83 GLU A N 1
ATOM 621 C CA . GLU A 1 83 ? 17.632 -16.711 1.392 1.00 50.59 83 GLU A CA 1
ATOM 622 C C . GLU A 1 83 ? 18.104 -15.596 0.455 1.00 50.83 83 GLU A C 1
ATOM 623 O O . GLU A 1 83 ? 17.396 -14.624 0.187 1.00 52.58 83 GLU A O 1
ATOM 629 N N . ASP A 1 84 ? 19.317 -15.758 -0.056 1.00 46.53 84 ASP A N 1
ATOM 630 C CA . ASP A 1 84 ? 19.982 -14.755 -0.872 1.00 47.90 84 ASP A CA 1
ATOM 631 C C . ASP A 1 84 ? 19.679 -14.972 -2.350 1.00 47.22 84 ASP A C 1
ATOM 632 O O . ASP A 1 84 ? 19.719 -16.103 -2.851 1.00 46.22 84 ASP A O 1
ATOM 637 N N . GLY A 1 85 ? 19.403 -13.872 -3.051 1.00 44.39 85 GLY A N 1
ATOM 638 C CA . GLY A 1 85 ? 19.067 -13.873 -4.455 1.00 38.31 85 GLY A CA 1
ATOM 639 C C . GLY A 1 85 ? 20.213 -13.616 -5.397 1.00 43.04 85 GLY A C 1
ATOM 640 O O . GLY A 1 85 ? 19.981 -13.462 -6.602 1.00 45.49 85 GLY A O 1
ATOM 641 N N . SER A 1 86 ? 21.442 -13.552 -4.888 1.00 44.92 86 SER A N 1
ATOM 642 C CA . SER A 1 86 ? 22.609 -13.349 -5.740 1.00 49.96 86 SER A CA 1
ATOM 643 C C . SER A 1 86 ? 22.872 -14.567 -6.611 1.00 47.36 86 SER A C 1
ATOM 644 O O . SER A 1 86 ? 22.840 -15.697 -6.127 1.00 48.37 86 SER A O 1
ATOM 647 N N . ILE A 1 87 ? 23.187 -14.333 -7.890 1.00 47.50 87 ILE A N 1
ATOM 648 C CA . ILE A 1 87 ? 23.503 -15.434 -8.797 1.00 50.47 87 ILE A CA 1
ATOM 649 C C . ILE A 1 87 ? 25.011 -15.534 -9.019 1.00 52.77 87 ILE A C 1
ATOM 650 O O . ILE A 1 87 ? 25.468 -15.924 -10.099 1.00 51.00 87 ILE A O 1
ATOM 655 N N . GLU A 1 88 ? 25.793 -15.204 -7.996 1.00 53.61 88 GLU A N 1
ATOM 656 C CA . GLU A 1 88 ? 27.232 -15.430 -7.984 1.00 58.29 88 GLU A CA 1
ATOM 657 C C . GLU A 1 88 ? 27.572 -16.426 -6.880 1.00 54.83 88 GLU A C 1
ATOM 658 O O . GLU A 1 88 ? 27.046 -16.327 -5.763 1.00 54.23 88 GLU A O 1
ATOM 660 N N . GLY A 1 89 ? 28.424 -17.402 -7.189 1.00 57.08 89 GLY A N 1
ATOM 661 C CA . GLY A 1 89 ? 28.914 -17.654 -8.531 1.00 57.49 89 GLY A CA 1
ATOM 662 C C . GLY A 1 89 ? 28.250 -18.916 -9.053 1.00 56.32 89 GLY A C 1
ATOM 663 O O . GLY A 1 89 ? 28.745 -20.027 -8.897 1.00 57.44 89 GLY A O 1
ATOM 664 N N . LEU A 1 90 ? 27.078 -18.734 -9.644 1.00 53.25 90 LEU A N 1
ATOM 665 C CA . LEU A 1 90 ? 26.337 -19.823 -10.250 1.00 50.99 90 LEU A CA 1
ATOM 666 C C . LEU A 1 90 ? 26.522 -19.844 -11.751 1.00 49.18 90 LEU A C 1
ATOM 667 O O . LEU A 1 90 ? 25.699 -20.429 -12.462 1.00 46.79 90 LEU A O 1
ATOM 672 N N . GLN A 1 91 ? 27.570 -19.184 -12.243 1.00 46.16 91 GLN A N 1
ATOM 673 C CA . GLN A 1 91 ? 27.810 -19.122 -13.675 1.00 51.07 91 GLN A CA 1
ATOM 674 C C . GLN A 1 91 ? 27.903 -20.537 -14.227 1.00 50.46 91 GLN A C 1
ATOM 675 O O . GLN A 1 91 ? 28.642 -21.374 -13.702 1.00 46.91 91 GLN A O 1
ATOM 677 N N . GLY A 1 92 ? 27.117 -20.814 -15.265 1.00 49.01 92 GLY A N 1
ATOM 678 C CA . GLY A 1 92 ? 27.055 -22.127 -15.848 1.00 50.62 92 GLY A CA 1
ATOM 679 C C . GLY A 1 92 ? 25.982 -23.034 -15.274 1.00 47.80 92 GLY A C 1
ATOM 680 O O . GLY A 1 92 ? 25.654 -24.043 -15.905 1.00 42.72 92 GLY A O 1
ATOM 681 N N . LEU A 1 93 ? 25.428 -22.701 -14.100 1.00 46.70 93 LEU A N 1
ATOM 682 C CA . LEU A 1 93 ? 24.366 -23.520 -13.513 1.00 45.73 93 LEU A CA 1
ATOM 683 C C . LEU A 1 93 ? 23.164 -23.686 -14.435 1.00 44.75 93 LEU A C 1
ATOM 684 O O . LEU A 1 93 ? 22.730 -24.833 -14.631 1.00 43.67 93 LEU A O 1
ATOM 689 N N . PRO A 1 94 ? 22.577 -22.627 -15.019 1.00 48.83 94 PRO A N 1
ATOM 690 C CA . PRO A 1 94 ? 21.455 -22.852 -15.952 1.00 40.90 94 PRO A CA 1
ATOM 691 C C . PRO A 1 94 ? 21.732 -23.919 -16.995 1.00 44.55 94 PRO A C 1
ATOM 692 O O . PRO A 1 94 ? 20.907 -24.828 -17.188 1.00 44.60 94 PRO A O 1
ATOM 696 N N . GLN A 1 95 ? 22.879 -23.846 -17.671 1.00 42.53 95 GLN A N 1
ATOM 697 C CA . GLN A 1 95 ? 23.154 -24.823 -18.716 1.00 45.99 95 GLN A CA 1
ATOM 698 C C . GLN A 1 95 ? 23.273 -26.223 -18.137 1.00 41.42 95 GLN A C 1
ATOM 699 O O . GLN A 1 95 ? 22.755 -27.184 -18.718 1.00 42.75 95 GLN A O 1
ATOM 705 N N . ARG A 1 96 ? 23.908 -26.353 -16.971 1.00 39.10 96 ARG A N 1
ATOM 706 C CA . ARG A 1 96 ? 24.092 -27.679 -16.385 1.00 41.10 96 ARG A CA 1
ATOM 707 C C . ARG A 1 96 ? 22.759 -28.281 -15.934 1.00 42.49 96 ARG A C 1
ATOM 708 O O . ARG A 1 96 ? 22.520 -29.484 -16.114 1.00 36.88 96 ARG A O 1
ATOM 716 N N . TRP A 1 97 ? 21.877 -27.452 -15.360 1.00 42.14 97 TRP A N 1
ATOM 717 C CA . TRP A 1 97 ? 20.533 -27.901 -15.002 1.00 38.16 97 TRP A CA 1
ATOM 718 C C . TRP A 1 97 ? 19.789 -28.432 -16.219 1.00 38.77 97 TRP A C 1
ATOM 719 O O . TRP A 1 97 ? 19.174 -29.507 -16.164 1.00 35.21 97 TRP A O 1
ATOM 730 N N . ALA A 1 98 ? 19.822 -27.680 -17.328 1.00 37.57 98 ALA A N 1
ATOM 731 C CA . ALA A 1 98 ? 19.212 -28.160 -18.567 1.00 36.22 98 ALA A CA 1
ATOM 732 C C . ALA A 1 98 ? 19.791 -29.515 -18.987 1.00 39.94 98 ALA A C 1
ATOM 733 O O . ALA A 1 98 ? 19.053 -30.429 -19.374 1.00 38.13 98 ALA A O 1
ATOM 735 N N . ASP A 1 99 ? 21.114 -29.675 -18.904 1.00 39.68 99 ASP A N 1
ATOM 736 C CA . ASP A 1 99 ? 21.692 -30.948 -19.319 1.00 40.10 99 ASP A CA 1
ATOM 737 C C . ASP A 1 99 ? 21.353 -32.055 -18.325 1.00 39.59 99 ASP A C 1
ATOM 738 O O . ASP A 1 99 ? 20.979 -33.162 -18.730 1.00 36.15 99 ASP A O 1
ATOM 743 N N . ALA A 1 100 ? 21.449 -31.765 -17.024 1.00 32.23 100 ALA A N 1
ATOM 744 C CA . ALA A 1 100 ? 21.065 -32.753 -16.030 1.00 36.32 100 ALA A CA 1
ATOM 745 C C . ALA A 1 100 ? 19.637 -33.252 -16.269 1.00 38.32 100 ALA A C 1
ATOM 746 O O . ALA A 1 100 ? 19.368 -34.448 -16.137 1.00 34.71 100 ALA A O 1
ATOM 748 N N . SER A 1 101 ? 18.728 -32.361 -16.679 1.00 33.86 101 SER A N 1
ATOM 749 C CA . SER A 1 101 ? 17.324 -32.699 -16.934 1.00 35.98 101 SER A CA 1
ATOM 750 C C . SER A 1 101 ? 17.126 -33.677 -18.085 1.00 38.15 101 SER A C 1
ATOM 751 O O . SER A 1 101 ? 15.997 -34.140 -18.299 1.00 35.38 101 SER A O 1
ATOM 754 N N . GLN A 1 102 ? 18.167 -33.980 -18.856 1.00 41.29 102 GLN A N 1
ATOM 755 C CA . GLN A 1 102 ? 18.012 -35.043 -19.845 1.00 42.13 102 GLN A CA 1
ATOM 756 C C . GLN A 1 102 ? 18.018 -36.431 -19.217 1.00 34.58 102 GLN A C 1
ATOM 757 O O . GLN A 1 102 ? 17.638 -37.394 -19.883 1.00 35.94 102 GLN A O 1
ATOM 763 N N . ASN A 1 103 ? 18.440 -36.542 -17.963 1.00 35.61 103 ASN A N 1
ATOM 764 C CA . ASN A 1 103 ? 18.506 -37.809 -17.250 1.00 35.56 103 ASN A CA 1
ATOM 765 C C . ASN A 1 103 ? 17.175 -38.061 -16.552 1.00 37.55 103 ASN A C 1
ATOM 766 O O . ASN A 1 103 ? 16.819 -37.296 -15.649 1.00 37.31 103 ASN A O 1
ATOM 771 N N . PRO A 1 104 ? 16.436 -39.125 -16.898 1.00 37.42 104 PRO A N 1
ATOM 772 C CA . PRO A 1 104 ? 15.149 -39.383 -16.225 1.00 30.47 104 PRO A CA 1
ATOM 773 C C . PRO A 1 104 ? 15.264 -39.457 -14.720 1.00 34.40 104 PRO A C 1
ATOM 774 O O . PRO A 1 104 ? 14.275 -39.198 -14.019 1.00 30.63 104 PRO A O 1
ATOM 778 N N . VAL A 1 105 ? 16.442 -39.803 -14.195 1.00 32.51 105 VAL A N 1
ATOM 779 C CA . VAL A 1 105 ? 16.587 -39.921 -12.748 1.00 36.44 105 VAL A CA 1
ATOM 780 C C . VAL A 1 105 ? 16.575 -38.541 -12.100 1.00 32.65 105 VAL A C 1
ATOM 781 O O . VAL A 1 105 ? 16.028 -38.362 -11.003 1.00 32.42 105 VAL A O 1
ATOM 785 N N . PHE A 1 106 ? 17.191 -37.553 -12.760 1.00 31.67 106 PHE A N 1
ATOM 786 C CA . PHE A 1 106 ? 17.132 -36.171 -12.282 1.00 31.09 106 PHE A CA 1
ATOM 787 C C . PHE A 1 106 ? 15.705 -35.644 -12.314 1.00 31.55 106 PHE A C 1
ATOM 788 O O . PHE A 1 106 ? 15.245 -35.031 -11.346 1.00 31.44 106 PHE A O 1
ATOM 796 N N . ARG A 1 107 ? 14.993 -35.882 -13.421 1.00 28.12 107 ARG A N 1
ATOM 797 C CA . ARG A 1 107 ? 13.583 -35.513 -13.497 1.00 34.48 107 ARG A CA 1
ATOM 798 C C . ARG A 1 107 ? 12.786 -36.183 -12.389 1.00 32.67 107 ARG A C 1
ATOM 799 O O . ARG A 1 107 ? 11.907 -35.558 -11.781 1.00 31.55 107 ARG A O 1
ATOM 807 N N . GLN A 1 108 ? 13.118 -37.437 -12.076 1.00 29.69 108 GLN A N 1
ATOM 808 C CA . GLN A 1 108 ? 12.427 -38.149 -11.004 1.00 32.76 108 GLN A CA 1
ATOM 809 C C . GLN A 1 108 ? 12.647 -37.470 -9.657 1.00 31.66 108 GLN A C 1
ATOM 810 O O . GLN A 1 108 ? 11.708 -37.342 -8.862 1.00 31.31 108 GLN A O 1
ATOM 816 N N . VAL A 1 109 ? 13.878 -37.013 -9.391 1.00 29.65 109 VAL A N 1
ATOM 817 C CA . VAL A 1 109 ? 14.151 -36.268 -8.161 1.00 27.76 109 VAL A CA 1
ATOM 818 C C . VAL A 1 109 ? 13.280 -35.013 -8.095 1.00 28.77 109 VAL A C 1
ATOM 819 O O . VAL A 1 109 ? 12.737 -34.667 -7.039 1.00 25.56 109 VAL A O 1
ATOM 823 N N . GLN A 1 110 ? 13.136 -34.313 -9.222 1.00 26.35 110 GLN A N 1
ATOM 824 C CA . GLN A 1 110 ? 12.241 -33.160 -9.263 1.00 29.47 110 GLN A CA 1
ATOM 825 C C . GLN A 1 110 ? 10.807 -33.563 -8.924 1.00 31.02 110 GLN A C 1
ATOM 826 O O . GLN A 1 110 ? 10.107 -32.834 -8.210 1.00 29.02 110 GLN A O 1
ATOM 832 N N . ASP A 1 111 ? 10.362 -34.734 -9.412 1.00 26.94 111 ASP A N 1
ATOM 833 C CA . ASP A 1 111 ? 9.009 -35.199 -9.097 1.00 33.18 111 ASP A CA 1
ATOM 834 C C . ASP A 1 111 ? 8.880 -35.479 -7.609 1.00 32.37 111 ASP A C 1
ATOM 835 O O . ASP A 1 111 ? 7.871 -35.126 -6.985 1.00 32.69 111 ASP A O 1
ATOM 840 N N . ASP A 1 112 ? 9.890 -36.127 -7.027 1.00 28.48 112 ASP A N 1
ATOM 841 C CA . ASP A 1 112 ? 9.824 -36.463 -5.611 1.00 33.61 112 ASP A CA 1
ATOM 842 C C . ASP A 1 112 ? 9.782 -35.202 -4.761 1.00 31.70 112 ASP A C 1
ATOM 843 O O . ASP A 1 112 ? 8.993 -35.104 -3.817 1.00 29.82 112 ASP A O 1
ATOM 848 N N . VAL A 1 113 ? 10.629 -34.225 -5.079 1.00 31.63 113 VAL A N 1
ATOM 849 C CA . VAL A 1 113 ? 10.625 -32.983 -4.312 1.00 31.05 113 VAL A CA 1
ATOM 850 C C . VAL A 1 113 ? 9.291 -32.264 -4.455 1.00 29.96 113 VAL A C 1
ATOM 851 O O . VAL A 1 113 ? 8.715 -31.809 -3.458 1.00 30.44 113 VAL A O 1
ATOM 855 N N . VAL A 1 114 ? 8.776 -32.162 -5.686 1.00 25.00 114 VAL A N 1
ATOM 856 C CA . VAL A 1 114 ? 7.453 -31.582 -5.879 1.00 29.99 114 VAL A CA 1
ATOM 857 C C . VAL A 1 114 ? 6.439 -32.275 -4.988 1.00 32.87 114 VAL A C 1
ATOM 858 O O . VAL A 1 114 ? 5.677 -31.623 -4.264 1.00 27.67 114 VAL A O 1
ATOM 862 N N . ASP A 1 115 ? 6.443 -33.616 -5.001 1.00 33.54 115 ASP A N 1
ATOM 863 C CA . ASP A 1 115 ? 5.502 -34.357 -4.169 1.00 31.25 115 ASP A CA 1
ATOM 864 C C . ASP A 1 115 ? 5.711 -34.059 -2.688 1.00 34.86 115 ASP A C 1
ATOM 865 O O . ASP A 1 115 ? 4.738 -33.848 -1.948 1.00 31.79 115 ASP A O 1
ATOM 870 N N . GLU A 1 116 ? 6.974 -34.039 -2.236 1.00 30.24 116 GLU A N 1
ATOM 871 C CA . GLU A 1 116 ? 7.253 -33.814 -0.820 1.00 35.15 116 GLU A CA 1
ATOM 872 C C . GLU A 1 116 ? 6.971 -32.371 -0.400 1.00 34.33 116 GLU A C 1
ATOM 873 O O . GLU A 1 116 ? 6.408 -32.136 0.676 1.00 29.55 116 GLU A O 1
ATOM 879 N N . LEU A 1 117 ? 7.388 -31.386 -1.201 1.00 32.00 117 LEU A N 1
ATOM 880 C CA . LEU A 1 117 ? 7.227 -30.012 -0.731 1.00 32.41 117 LEU A CA 1
ATOM 881 C C . LEU A 1 117 ? 5.851 -29.426 -1.054 1.00 33.60 117 LEU A C 1
ATOM 882 O O . LEU A 1 117 ? 5.321 -28.626 -0.273 1.00 35.57 117 LEU A O 1
ATOM 887 N N . TYR A 1 118 ? 5.256 -29.791 -2.185 1.00 29.53 118 TYR A N 1
ATOM 888 C CA . TYR A 1 118 ? 4.108 -29.036 -2.681 1.00 29.15 118 TYR A CA 1
ATOM 889 C C . TYR A 1 118 ? 2.832 -29.859 -2.758 1.00 29.46 118 TYR A C 1
ATOM 890 O O . TYR A 1 118 ? 1.818 -29.459 -2.172 1.00 30.30 118 TYR A O 1
ATOM 899 N N . PHE A 1 119 ? 2.843 -31.004 -3.449 1.00 27.13 119 PHE A N 1
ATOM 900 C CA . PHE A 1 119 ? 1.587 -31.712 -3.676 1.00 32.56 119 PHE A CA 1
ATOM 901 C C . PHE A 1 119 ? 1.045 -32.303 -2.382 1.00 30.95 119 PHE A C 1
ATOM 902 O O . PHE A 1 119 ? -0.124 -32.094 -2.034 1.00 29.57 119 PHE A O 1
ATOM 910 N N . GLN A 1 120 ? 1.870 -33.049 -1.655 1.00 28.41 120 GLN A N 1
ATOM 911 C CA . GLN A 1 120 ? 1.351 -33.688 -0.450 1.00 32.19 120 GLN A CA 1
ATOM 912 C C . GLN A 1 120 ? 0.991 -32.650 0.604 1.00 28.19 120 GLN A C 1
ATOM 913 O O . GLN A 1 120 ? -0.116 -32.726 1.162 1.00 32.78 120 GLN A O 1
ATOM 919 N N . PRO A 1 121 ? 1.825 -31.653 0.902 1.00 29.39 121 PRO A N 1
ATOM 920 C CA . PRO A 1 121 ? 1.349 -30.612 1.830 1.00 32.83 121 PRO A CA 1
ATOM 921 C C . PRO A 1 121 ? 0.076 -29.912 1.367 1.00 30.21 121 PRO A C 1
ATOM 922 O O . PRO A 1 121 ? -0.780 -29.606 2.206 1.00 33.81 121 PRO A O 1
ATOM 926 N N . ALA A 1 122 ? -0.091 -29.648 0.065 1.00 29.46 122 ALA A N 1
ATOM 927 C CA . ALA A 1 122 ? -1.323 -28.990 -0.372 1.00 31.77 122 ALA A CA 1
ATOM 928 C C . ALA A 1 122 ? -2.531 -29.888 -0.139 1.00 30.82 122 ALA A C 1
ATOM 929 O O . ALA A 1 122 ? -3.592 -29.415 0.279 1.00 30.13 122 ALA A O 1
ATOM 931 N N . MET A 1 123 ? -2.383 -31.187 -0.377 1.00 28.25 123 MET A N 1
ATOM 932 C CA . MET A 1 123 ? -3.487 -32.146 -0.122 1.00 32.26 123 MET A CA 1
ATOM 933 C C . MET A 1 123 ? -3.753 -32.281 1.383 1.00 34.69 123 MET A C 1
ATOM 934 O O . MET A 1 123 ? -4.877 -32.535 1.732 1.00 34.00 123 MET A O 1
ATOM 939 N N . GLU A 1 124 ? -2.726 -32.164 2.218 1.00 31.92 124 GLU A N 1
ATOM 940 C CA . GLU A 1 124 ? -2.921 -32.179 3.685 1.00 37.35 124 GLU A CA 1
ATOM 941 C C . GLU A 1 124 ? -3.659 -30.896 4.073 1.00 39.47 124 GLU A C 1
ATOM 942 O O . GLU A 1 124 ? -4.512 -30.971 4.915 1.00 38.35 124 GLU A O 1
ATOM 944 N N . ARG A 1 125 ? -3.335 -29.768 3.449 1.00 31.90 125 ARG A N 1
ATOM 945 C CA . ARG A 1 125 ? -4.116 -28.573 3.756 1.00 33.05 125 ARG A CA 1
ATOM 946 C C . ARG A 1 125 ? -5.573 -28.777 3.366 1.00 33.66 125 ARG A C 1
ATOM 947 O O . ARG A 1 125 ? -6.481 -28.478 4.145 1.00 35.47 125 ARG A O 1
ATOM 955 N N . ALA A 1 126 ? -5.811 -29.298 2.160 1.00 30.42 126 ALA A N 1
ATOM 956 C CA . ALA A 1 126 ? -7.178 -29.518 1.710 1.00 33.84 126 ALA A CA 1
ATOM 957 C C . ALA A 1 126 ? -7.940 -30.392 2.696 1.00 35.84 126 ALA A C 1
ATOM 958 O O . ALA A 1 126 ? -9.081 -30.083 3.053 1.00 33.49 126 ALA A O 1
ATOM 960 N N . ALA A 1 127 ? -7.303 -31.467 3.182 1.00 36.69 127 ALA A N 1
ATOM 961 C CA . ALA A 1 127 ? -7.977 -32.377 4.109 1.00 39.89 127 ALA A CA 1
ATOM 962 C C . ALA A 1 127 ? -8.311 -31.684 5.425 1.00 41.90 127 ALA A C 1
ATOM 963 O O . ALA A 1 127 ? -9.407 -31.872 5.968 1.00 37.70 127 ALA A O 1
ATOM 965 N N . GLU A 1 128 ? -7.380 -30.882 5.954 1.00 36.16 128 GLU A N 1
ATOM 966 C CA . GLU A 1 128 ? -7.666 -30.101 7.155 1.00 39.57 128 GLU A CA 1
ATOM 967 C C . GLU A 1 128 ? -8.834 -29.151 6.937 1.00 41.40 128 GLU A C 1
ATOM 968 O O . GLU A 1 128 ? -9.649 -28.939 7.844 1.00 41.44 128 GLU A O 1
ATOM 974 N N . LEU A 1 129 ? -8.934 -28.569 5.736 1.00 36.01 129 LEU A N 1
ATOM 975 C CA . LEU A 1 129 ? -10.049 -27.684 5.420 1.00 39.11 129 LEU A CA 1
ATOM 976 C C . LEU A 1 129 ? -11.352 -28.442 5.213 1.00 38.73 129 LEU A C 1
ATOM 977 O O . LEU A 1 129 ? -12.426 -27.824 5.218 1.00 37.94 129 LEU A O 1
ATOM 982 N N . GLY A 1 130 ? -11.284 -29.755 5.010 1.00 38.60 130 GLY A N 1
ATOM 983 C CA . GLY A 1 130 ? -12.460 -30.469 4.558 1.00 38.42 130 GLY A CA 1
ATOM 984 C C . GLY A 1 130 ? -12.781 -30.248 3.098 1.00 43.34 130 GLY A C 1
ATOM 985 O O . GLY A 1 130 ? -13.878 -30.588 2.660 1.00 38.70 130 GLY A O 1
ATOM 986 N N . ALA A 1 131 ? -11.848 -29.689 2.325 1.00 37.26 131 ALA A N 1
ATOM 987 C CA . ALA A 1 131 ? -12.116 -29.386 0.922 1.00 35.44 131 ALA A CA 1
ATOM 988 C C . ALA A 1 131 ? -12.267 -30.674 0.118 1.00 43.42 131 ALA A C 1
ATOM 989 O O . ALA A 1 131 ? -11.454 -31.593 0.237 1.00 37.93 131 ALA A O 1
ATOM 991 N N . GLN A 1 132 ? -13.292 -30.736 -0.728 1.00 38.95 132 GLN A N 1
ATOM 992 C CA . GLN A 1 132 ? -13.541 -31.951 -1.474 1.00 41.69 132 GLN A CA 1
ATOM 993 C C . GLN A 1 132 ? -13.710 -31.756 -2.971 1.00 40.80 132 GLN A C 1
ATOM 994 O O . GLN A 1 132 ? -13.742 -32.754 -3.703 1.00 36.52 132 GLN A O 1
ATOM 1000 N N . MET A 1 133 ? -13.822 -30.539 -3.451 1.00 31.31 133 MET A N 1
ATOM 1001 C CA . MET A 1 133 ? -13.937 -30.380 -4.890 1.00 29.87 133 MET A CA 1
ATOM 1002 C C . MET A 1 133 ? -12.549 -30.424 -5.519 1.00 33.42 133 MET A C 1
ATOM 1003 O O . MET A 1 133 ? -11.630 -29.757 -5.030 1.00 31.40 133 MET A O 1
ATOM 1008 N N . PRO A 1 134 ? -12.354 -31.203 -6.579 1.00 31.98 134 PRO A N 1
ATOM 1009 C CA . PRO A 1 134 ? -11.040 -31.222 -7.246 1.00 31.86 134 PRO A CA 1
ATOM 1010 C C . PRO A 1 134 ? -10.498 -29.839 -7.606 1.00 35.80 134 PRO A C 1
ATOM 1011 O O . PRO A 1 134 ? -9.275 -29.616 -7.530 1.00 29.39 134 PRO A O 1
ATOM 1015 N N . LEU A 1 135 ? -11.380 -28.902 -7.985 1.00 29.97 135 LEU A N 1
ATOM 1016 C CA . LEU A 1 135 ? -10.940 -27.552 -8.340 1.00 28.53 135 LEU A CA 1
ATOM 1017 C C . LEU A 1 135 ? -10.277 -26.861 -7.153 1.00 30.79 135 LEU A C 1
ATOM 1018 O O . LEU A 1 135 ? -9.252 -26.183 -7.311 1.00 26.50 135 LEU A O 1
ATOM 1023 N N . THR A 1 136 ? -10.853 -27.013 -5.952 1.00 30.82 136 THR A N 1
ATOM 1024 C CA . THR A 1 136 ? -10.219 -26.473 -4.749 1.00 32.80 136 THR A CA 1
ATOM 1025 C C . THR A 1 136 ? -8.825 -27.071 -4.530 1.00 29.26 136 THR A C 1
ATOM 1026 O O . THR A 1 136 ? -7.892 -26.360 -4.134 1.00 29.77 136 THR A O 1
ATOM 1030 N N . LEU A 1 137 ? -8.662 -28.376 -4.785 1.00 27.65 137 LEU A N 1
ATOM 1031 C CA . LEU A 1 137 ? -7.349 -29.001 -4.636 1.00 27.66 137 LEU A CA 1
ATOM 1032 C C . LEU A 1 137 ? -6.357 -28.421 -5.634 1.00 28.27 137 LEU A C 1
ATOM 1033 O O . LEU A 1 137 ? -5.197 -28.154 -5.292 1.00 29.27 137 LEU A O 1
ATOM 1038 N N . LEU A 1 138 ? -6.801 -28.224 -6.873 1.00 26.98 138 LEU A N 1
ATOM 1039 C CA . LEU A 1 138 ? -5.942 -27.632 -7.879 1.00 27.77 138 LEU A CA 1
ATOM 1040 C C . LEU A 1 138 ? -5.529 -26.224 -7.459 1.00 31.50 138 LEU A C 1
ATOM 1041 O O . LEU A 1 138 ? -4.343 -25.875 -7.504 1.00 25.77 138 LEU A O 1
ATOM 1046 N N . ALA A 1 139 ? -6.489 -25.433 -6.975 1.00 26.43 139 ALA A N 1
ATOM 1047 C CA . ALA A 1 139 ? -6.195 -24.065 -6.562 1.00 28.80 139 ALA A CA 1
ATOM 1048 C C . ALA A 1 139 ? -5.211 -24.039 -5.406 1.00 31.61 139 ALA A C 1
ATOM 1049 O O . ALA A 1 139 ? -4.314 -23.190 -5.368 1.00 32.93 139 ALA A O 1
ATOM 1051 N N . LEU A 1 140 ? -5.360 -24.957 -4.446 1.00 29.13 140 LEU A N 1
ATOM 1052 C CA . LEU A 1 140 ? -4.384 -24.992 -3.359 1.00 30.99 140 LEU A CA 1
ATOM 1053 C C . LEU A 1 140 ? -3.020 -25.443 -3.851 1.00 25.53 140 LEU A C 1
ATOM 1054 O O . LEU A 1 140 ? -1.990 -24.982 -3.343 1.00 26.88 140 LEU A O 1
ATOM 1059 N N . TYR A 1 141 ? -2.994 -26.336 -4.834 1.00 27.54 141 TYR A N 1
ATOM 1060 C CA . TYR A 1 141 ? -1.723 -26.880 -5.297 1.00 29.59 141 TYR A CA 1
ATOM 1061 C C . TYR A 1 141 ? -0.963 -25.847 -6.122 1.00 31.52 141 TYR A C 1
ATOM 1062 O O . TYR A 1 141 ? 0.252 -25.664 -5.951 1.00 27.18 141 TYR A O 1
ATOM 1071 N N . ASP A 1 142 ? -1.677 -25.154 -7.011 1.00 29.20 142 ASP A N 1
ATOM 1072 C CA . ASP A 1 142 ? -1.072 -24.072 -7.769 1.00 28.58 142 ASP A CA 1
ATOM 1073 C C . ASP A 1 142 ? -0.583 -22.969 -6.846 1.00 30.09 142 ASP A C 1
ATOM 1074 O O . ASP A 1 142 ? 0.510 -22.434 -7.043 1.00 30.75 142 ASP A O 1
ATOM 1079 N N . ALA A 1 143 ? -1.375 -22.619 -5.824 1.00 29.70 143 ALA A N 1
ATOM 1080 C CA . ALA A 1 143 ? -0.949 -21.570 -4.901 1.00 30.83 143 ALA A CA 1
ATOM 1081 C C . ALA A 1 143 ? 0.269 -22.000 -4.086 1.00 28.61 143 ALA A C 1
ATOM 1082 O O . ALA A 1 143 ? 1.172 -21.190 -3.830 1.00 27.90 143 ALA A O 1
ATOM 1084 N N . ILE A 1 144 ? 0.327 -23.264 -3.658 1.00 26.45 144 ILE A N 1
ATOM 1085 C CA . ILE A 1 144 ? 1.499 -23.644 -2.870 1.00 28.98 144 ILE A CA 1
ATOM 1086 C C . ILE A 1 144 ? 2.763 -23.563 -3.724 1.00 26.54 144 ILE A C 1
ATOM 1087 O O . ILE A 1 144 ? 3.835 -23.222 -3.221 1.00 23.41 144 ILE A O 1
ATOM 1092 N N . ILE A 1 145 ? 2.649 -23.801 -5.030 1.00 26.64 145 ILE A N 1
ATOM 1093 C CA . ILE A 1 145 ? 3.834 -23.811 -5.881 1.00 28.70 145 ILE A CA 1
ATOM 1094 C C . ILE A 1 145 ? 4.392 -22.403 -6.061 1.00 31.96 145 ILE A C 1
ATOM 1095 O O . ILE A 1 145 ? 5.612 -22.191 -5.999 1.00 33.17 145 ILE A O 1
ATOM 1100 N N . GLN A 1 146 ? 3.508 -21.421 -6.284 1.00 32.28 146 GLN A N 1
ATOM 1101 C CA . GLN A 1 146 ? 3.919 -20.047 -6.541 1.00 28.92 146 GLN A CA 1
ATOM 1102 C C . GLN A 1 146 ? 4.197 -19.292 -5.244 1.00 31.78 146 GLN A C 1
ATOM 1103 O O . GLN A 1 146 ? 5.144 -18.511 -5.176 1.00 30.99 146 GLN A O 1
ATOM 1109 N N . HIS A 1 147 ? 3.390 -19.506 -4.203 1.00 33.27 147 HIS A N 1
ATOM 1110 C CA . HIS A 1 147 ? 3.506 -18.737 -2.966 1.00 31.71 147 HIS A CA 1
ATOM 1111 C C . HIS A 1 147 ? 4.345 -19.415 -1.895 1.00 32.65 147 HIS A C 1
ATOM 1112 O O . HIS A 1 147 ? 4.757 -18.740 -0.942 1.00 29.07 147 HIS A O 1
ATOM 1119 N N . GLY A 1 148 ? 4.556 -20.729 -1.996 1.00 32.05 148 GLY A N 1
ATOM 1120 C CA . GLY A 1 148 ? 5.301 -21.468 -0.992 1.00 33.74 148 GLY A CA 1
ATOM 1121 C C . GLY A 1 148 ? 4.474 -21.749 0.245 1.00 35.32 148 GLY A C 1
ATOM 1122 O O . GLY A 1 148 ? 3.352 -21.243 0.369 1.00 30.53 148 GLY A O 1
ATOM 1123 N N . GLU A 1 149 ? 5.004 -22.558 1.164 1.00 30.51 149 GLU A N 1
ATOM 1124 C CA . GLU A 1 149 ? 4.323 -22.899 2.409 1.00 34.31 149 GLU A CA 1
ATOM 1125 C C . GLU A 1 149 ? 5.004 -22.271 3.630 1.00 36.80 149 GLU A C 1
ATOM 1126 O O . GLU A 1 149 ? 4.915 -22.793 4.746 1.00 38.51 149 GLU A O 1
ATOM 1132 N N . GLY A 1 150 ? 5.680 -21.144 3.440 1.00 41.86 150 GLY A N 1
ATOM 1133 C CA . GLY A 1 150 ? 6.292 -20.442 4.548 1.00 40.31 150 GLY A CA 1
ATOM 1134 C C . GLY A 1 150 ? 5.254 -19.820 5.487 1.00 40.17 150 GLY A C 1
ATOM 1135 O O . GLY A 1 150 ? 4.055 -20.091 5.435 1.00 38.24 150 GLY A O 1
ATOM 1136 N N . ASP A 1 151 ? 5.755 -18.957 6.365 1.00 42.90 151 ASP A N 1
ATOM 1137 C CA . ASP A 1 151 ? 4.938 -18.307 7.379 1.00 43.51 151 ASP A CA 1
ATOM 1138 C C . ASP A 1 151 ? 4.746 -16.819 7.115 1.00 39.79 151 ASP A C 1
ATOM 1139 O O . ASP A 1 151 ? 4.168 -16.123 7.957 1.00 43.15 151 ASP A O 1
ATOM 1144 N N . ASP A 1 152 ? 5.191 -16.347 5.955 1.00 35.12 152 ASP A N 1
ATOM 1145 C CA . ASP A 1 152 ? 5.037 -14.945 5.494 1.00 36.63 152 ASP A CA 1
ATOM 1146 C C . ASP A 1 152 ? 3.580 -14.653 5.122 1.00 43.66 152 ASP A C 1
ATOM 1147 O O . ASP A 1 152 ? 2.851 -15.588 4.837 1.00 42.75 152 ASP A O 1
ATOM 1152 N N . GLY A 1 153 ? 3.190 -13.384 5.112 1.00 37.42 153 GLY A N 1
ATOM 1153 C CA . GLY A 1 153 ? 1.824 -13.014 4.789 1.00 39.78 153 GLY A CA 1
ATOM 1154 C C . GLY A 1 153 ? 1.411 -13.319 3.361 1.00 41.00 153 GLY A C 1
ATOM 1155 O O . GLY A 1 153 ? 0.212 -13.269 3.067 1.00 39.55 153 GLY A O 1
ATOM 1156 N N . ASP A 1 154 ? 2.372 -13.607 2.471 1.00 36.12 154 ASP A N 1
ATOM 1157 C CA . ASP A 1 154 ? 2.094 -14.015 1.098 1.00 36.69 154 ASP A CA 1
ATOM 1158 C C . ASP A 1 154 ? 2.013 -15.529 0.929 1.00 36.19 154 ASP A C 1
ATOM 1159 O O . ASP A 1 154 ? 1.572 -15.992 -0.129 1.00 36.91 154 ASP A O 1
ATOM 1164 N N . GLY A 1 155 ? 2.459 -16.305 1.923 1.00 34.74 155 GLY A N 1
ATOM 1165 C CA . GLY A 1 155 ? 2.455 -17.744 1.796 1.00 29.54 155 GLY A CA 1
ATOM 1166 C C . GLY A 1 155 ? 1.050 -18.320 1.791 1.00 31.93 155 GLY A C 1
ATOM 1167 O O . GLY A 1 155 ? 0.077 -17.708 2.257 1.00 34.14 155 GLY A O 1
ATOM 1168 N N . LEU A 1 156 ? 0.944 -19.526 1.231 1.00 29.04 156 LEU A N 1
ATOM 1169 C CA . LEU A 1 156 ? -0.314 -20.267 1.282 1.00 28.94 156 LEU A CA 1
ATOM 1170 C C . LEU A 1 156 ? -0.932 -20.306 2.675 1.00 30.89 156 LEU A C 1
ATOM 1171 O O . LEU A 1 156 ? -2.142 -20.070 2.781 1.00 28.69 156 LEU A O 1
ATOM 1176 N N . PRO A 1 157 ? -0.200 -20.607 3.765 1.00 33.11 157 PRO A N 1
ATOM 1177 C CA . PRO A 1 157 ? -0.894 -20.741 5.062 1.00 33.32 157 PRO A CA 1
ATOM 1178 C C . PRO A 1 157 ? -1.562 -19.458 5.517 1.00 36.73 157 PRO A C 1
ATOM 1179 O O . PRO A 1 157 ? -2.640 -19.509 6.123 1.00 38.26 157 PRO A O 1
ATOM 1183 N N . ALA A 1 158 ? -0.956 -18.304 5.239 1.00 32.13 158 ALA A N 1
ATOM 1184 C CA . ALA A 1 158 ? -1.584 -17.046 5.615 1.00 38.11 158 ALA A CA 1
ATOM 1185 C C . ALA A 1 158 ? -2.801 -16.751 4.739 1.00 35.20 158 ALA A C 1
ATOM 1186 O O . ALA A 1 158 ? -3.800 -16.209 5.219 1.00 35.72 158 ALA A O 1
ATOM 1188 N N . MET A 1 159 ? -2.737 -17.133 3.473 1.00 32.59 159 MET A N 1
ATOM 1189 C CA . MET A 1 159 ? -3.860 -16.886 2.548 1.00 33.24 159 MET A CA 1
ATOM 1190 C C . MET A 1 159 ? -5.049 -17.746 2.982 1.00 33.48 159 MET A C 1
ATOM 1191 O O . MET A 1 159 ? -6.144 -17.264 2.968 1.00 31.09 159 MET A O 1
ATOM 1196 N N . ILE A 1 160 ? -4.798 -18.984 3.362 1.00 29.89 160 ILE A N 1
ATOM 1197 C CA . ILE A 1 160 ? -5.863 -19.854 3.858 1.00 30.06 160 ILE A CA 1
ATOM 1198 C C . ILE A 1 160 ? -6.459 -19.274 5.129 1.00 34.05 160 ILE A C 1
ATOM 1199 O O . ILE A 1 160 ? -7.686 -19.259 5.312 1.00 30.12 160 ILE A O 1
ATOM 1204 N N . ALA A 1 161 ? -5.598 -18.805 6.037 1.00 32.86 161 ALA A N 1
ATOM 1205 C CA . ALA A 1 161 ? -6.088 -18.242 7.292 1.00 37.55 161 ALA A CA 1
ATOM 1206 C C . ALA A 1 161 ? -6.969 -17.030 7.035 1.00 35.69 161 ALA A C 1
ATOM 1207 O O . ALA A 1 161 ? -8.024 -16.875 7.659 1.00 37.37 161 ALA A O 1
ATOM 1209 N N . ARG A 1 162 ? -6.562 -16.164 6.108 1.00 36.68 162 ARG A N 1
ATOM 1210 C CA . ARG A 1 162 ? -7.382 -14.995 5.811 1.00 37.10 162 ARG A CA 1
ATOM 1211 C C . ARG A 1 162 ? -8.663 -15.388 5.090 1.00 36.75 162 ARG A C 1
ATOM 1212 O O . ARG A 1 162 ? -9.713 -14.776 5.318 1.00 36.17 162 ARG A O 1
ATOM 1220 N N . THR A 1 163 ? -8.617 -16.417 4.242 1.00 36.95 163 THR A N 1
ATOM 1221 C CA . THR A 1 163 ? -9.866 -16.880 3.648 1.00 35.92 163 THR A CA 1
ATOM 1222 C C . THR A 1 163 ? -10.834 -17.345 4.730 1.00 36.08 163 THR A C 1
ATOM 1223 O O . THR A 1 163 ? -12.011 -16.965 4.730 1.00 38.77 163 THR A O 1
ATOM 1227 N N . THR A 1 164 ? -10.340 -18.107 5.700 1.00 37.29 164 THR A N 1
ATOM 1228 C CA . THR A 1 164 ? -11.217 -18.667 6.720 1.00 41.54 164 THR A CA 1
ATOM 1229 C C . THR A 1 164 ? -11.757 -17.584 7.648 1.00 40.78 164 THR A C 1
ATOM 1230 O O . THR A 1 164 ? -12.923 -17.636 8.060 1.00 38.31 164 THR A O 1
ATOM 1234 N N . ALA A 1 165 ? -10.929 -16.593 7.978 1.00 40.05 165 ALA A N 1
ATOM 1235 C CA . ALA A 1 165 ? -11.409 -15.441 8.736 1.00 38.38 165 ALA A CA 1
ATOM 1236 C C . ALA A 1 165 ? -12.551 -14.732 8.012 1.00 39.50 165 ALA A C 1
ATOM 1237 O O . ALA A 1 165 ? -13.561 -14.377 8.629 1.00 44.15 165 ALA A O 1
ATOM 1239 N N . LYS A 1 166 ? -12.418 -14.542 6.698 1.00 39.62 166 LYS A N 1
ATOM 1240 C CA . LYS A 1 166 ? -13.373 -13.738 5.938 1.00 35.36 166 LYS A CA 1
ATOM 1241 C C . LYS A 1 166 ? -14.743 -14.405 5.848 1.00 38.35 166 LYS A C 1
ATOM 1242 O O . LYS A 1 166 ? -15.772 -13.729 5.963 1.00 34.37 166 LYS A O 1
ATOM 1248 N N . VAL A 1 167 ? -14.787 -15.719 5.617 1.00 39.02 167 VAL A N 1
ATOM 1249 C CA . VAL A 1 167 ? -16.057 -16.416 5.419 1.00 40.75 167 VAL A CA 1
ATOM 1250 C C . VAL A 1 167 ? -16.559 -17.064 6.701 1.00 40.50 167 VAL A C 1
ATOM 1251 O O . VAL A 1 167 ? -17.575 -17.765 6.673 1.00 42.91 167 VAL A O 1
ATOM 1255 N N . ASN A 1 168 ? -15.859 -16.870 7.815 1.00 42.00 168 ASN A N 1
ATOM 1256 C CA . ASN A 1 168 ? -16.292 -17.381 9.108 1.00 46.11 168 ASN A CA 1
ATOM 1257 C C . ASN A 1 168 ? -16.256 -18.916 9.169 1.00 50.27 168 ASN A C 1
ATOM 1258 O O . ASN A 1 168 ? -17.172 -19.546 9.717 1.00 50.86 168 ASN A O 1
ATOM 1263 N N . GLY A 1 169 ? -15.199 -19.531 8.601 1.00 42.40 169 GLY A N 1
ATOM 1264 C CA . GLY A 1 169 ? -14.961 -20.935 8.850 1.00 41.60 169 GLY A CA 1
ATOM 1265 C C . GLY A 1 169 ? -14.489 -21.668 7.594 1.00 45.32 169 GLY A C 1
ATOM 1266 O O . GLY A 1 169 ? -14.162 -21.072 6.562 1.00 43.66 169 GLY A O 1
ATOM 1267 N N . ILE A 1 170 ? -14.456 -22.992 7.700 1.00 43.17 170 ILE A N 1
ATOM 1268 C CA . ILE A 1 170 ? -13.896 -23.873 6.678 1.00 40.98 170 ILE A CA 1
ATOM 1269 C C . ILE A 1 170 ? -15.026 -24.752 6.161 1.00 41.83 170 ILE A C 1
ATOM 1270 O O . ILE A 1 170 ? -16.106 -24.836 6.777 1.00 40.74 170 ILE A O 1
ATOM 1275 N N . PRO A 1 171 ? -14.819 -25.414 5.008 1.00 41.22 171 PRO A N 1
ATOM 1276 C CA . PRO A 1 171 ? -15.890 -26.269 4.465 1.00 41.35 171 PRO A CA 1
ATOM 1277 C C . PRO A 1 171 ? -16.301 -27.403 5.386 1.00 39.59 171 PRO A C 1
ATOM 1278 O O . PRO A 1 171 ? -17.493 -27.717 5.475 1.00 41.03 171 PRO A O 1
ATOM 1282 N N . ALA A 1 172 ? -15.348 -28.012 6.091 1.00 40.44 172 ALA A N 1
ATOM 1283 C CA . ALA A 1 172 ? -15.680 -29.062 7.046 1.00 41.07 172 ALA A CA 1
ATOM 1284 C C . ALA A 1 172 ? -16.543 -28.548 8.190 1.00 44.50 172 ALA A C 1
ATOM 1285 O O . ALA A 1 172 ? -17.124 -29.353 8.921 1.00 45.51 172 ALA A O 1
ATOM 1287 N N . GLU A 1 173 ? -16.621 -27.232 8.377 1.00 41.40 173 GLU A N 1
ATOM 1288 C CA . GLU A 1 173 ? -17.508 -26.646 9.364 1.00 43.00 173 GLU A CA 1
ATOM 1289 C C . GLU A 1 173 ? -18.836 -26.213 8.761 1.00 44.77 173 GLU A C 1
ATOM 1290 O O . GLU A 1 173 ? -19.662 -25.634 9.468 1.00 46.72 173 GLU A O 1
ATOM 1296 N N . GLY A 1 174 ? -19.069 -26.490 7.477 1.00 43.14 174 GLY A N 1
ATOM 1297 C CA . GLY A 1 174 ? -20.329 -26.172 6.847 1.00 38.99 174 GLY A CA 1
ATOM 1298 C C . GLY A 1 174 ? -20.343 -24.914 6.000 1.00 41.98 174 GLY A C 1
ATOM 1299 O O . GLY A 1 174 ? -21.372 -24.629 5.379 1.00 46.15 174 GLY A O 1
ATOM 1300 N N . VAL A 1 175 ? -19.256 -24.136 5.968 1.00 41.09 175 VAL A N 1
ATOM 1301 C CA . VAL A 1 175 ? -19.167 -23.061 4.983 1.00 39.78 175 VAL A CA 1
ATOM 1302 C C . VAL A 1 175 ? -19.178 -23.685 3.597 1.00 36.85 175 VAL A C 1
ATOM 1303 O O . VAL A 1 175 ? -18.371 -24.576 3.304 1.00 39.81 175 VAL A O 1
ATOM 1307 N N . ASP A 1 176 ? -20.090 -23.226 2.740 1.00 34.14 176 ASP A N 1
ATOM 1308 C CA . ASP A 1 176 ? -20.157 -23.727 1.370 1.00 35.42 176 ASP A CA 1
ATOM 1309 C C . ASP A 1 176 ? -18.787 -23.626 0.707 1.00 36.79 176 ASP A C 1
ATOM 1310 O O . ASP A 1 176 ? -18.167 -22.556 0.695 1.00 35.28 176 ASP A O 1
ATOM 1315 N N . GLU A 1 177 ? -18.319 -24.750 0.149 1.00 34.12 177 GLU A N 1
ATOM 1316 C CA . GLU A 1 177 ? -16.942 -24.811 -0.327 1.00 33.12 177 GLU A CA 1
ATOM 1317 C C . GLU A 1 177 ? -16.707 -23.874 -1.508 1.00 34.76 177 GLU A C 1
ATOM 1318 O O . GLU A 1 177 ? -15.600 -23.348 -1.662 1.00 28.52 177 GLU A O 1
ATOM 1324 N N . ARG A 1 178 ? -17.728 -23.647 -2.340 1.00 31.92 178 ARG A N 1
ATOM 1325 C CA . ARG A 1 178 ? -17.567 -22.730 -3.460 1.00 33.74 178 ARG A CA 1
ATOM 1326 C C . ARG A 1 178 ? -17.387 -21.302 -2.974 1.00 35.84 178 ARG A C 1
ATOM 1327 O O . ARG A 1 178 ? -16.632 -20.529 -3.574 1.00 31.28 178 ARG A O 1
ATOM 1335 N N . ARG A 1 179 ? -18.073 -20.935 -1.889 1.00 39.08 179 ARG A N 1
ATOM 1336 C CA . ARG A 1 179 ? -17.887 -19.610 -1.304 1.00 32.92 179 ARG A CA 1
ATOM 1337 C C . ARG A 1 179 ? -16.476 -19.464 -0.735 1.00 34.25 179 ARG A C 1
ATOM 1338 O O . ARG A 1 179 ? -15.812 -18.435 -0.937 1.00 29.57 179 ARG A O 1
ATOM 1346 N N . TRP A 1 180 ? -16.007 -20.484 -0.006 1.00 28.89 180 TRP A N 1
ATOM 1347 C CA . TRP A 1 180 ? -14.650 -20.448 0.529 1.00 29.72 180 TRP A CA 1
ATOM 1348 C C . TRP A 1 180 ? -13.635 -20.333 -0.595 1.00 28.75 180 TRP A C 1
ATOM 1349 O O . TRP A 1 180 ? -12.687 -19.545 -0.508 1.00 28.59 180 TRP A O 1
ATOM 1360 N N . LEU A 1 181 ? -13.840 -21.097 -1.670 1.00 27.30 181 LEU A N 1
ATOM 1361 C CA . LEU A 1 181 ? -12.908 -21.100 -2.790 1.00 33.37 181 LEU A CA 1
ATOM 1362 C C . LEU A 1 181 ? -12.910 -19.759 -3.514 1.00 29.89 181 LEU A C 1
ATOM 1363 O O . LEU A 1 181 ? -11.853 -19.272 -3.919 1.00 26.54 181 LEU A O 1
ATOM 1368 N N . LYS A 1 182 ? -14.083 -19.151 -3.697 1.00 29.81 182 LYS A N 1
ATOM 1369 C CA . LYS A 1 182 ? -14.128 -17.870 -4.398 1.00 31.72 182 LYS A CA 1
ATOM 1370 C C . LYS A 1 182 ? -13.391 -16.792 -3.606 1.00 32.95 182 LYS A C 1
ATOM 1371 O O . LYS A 1 182 ? -12.632 -15.988 -4.171 1.00 30.51 182 LYS A O 1
ATOM 1377 N N . THR A 1 183 ? -13.584 -16.790 -2.290 1.00 29.43 183 THR A N 1
ATOM 1378 C CA . THR A 1 183 ? -12.860 -15.878 -1.422 1.00 29.04 183 THR A CA 1
ATOM 1379 C C . THR A 1 183 ? -11.351 -16.115 -1.510 1.00 31.49 183 THR A C 1
ATOM 1380 O O . THR A 1 183 ? -10.564 -15.159 -1.587 1.00 30.68 183 THR A O 1
ATOM 1384 N N . PHE A 1 184 ? -10.929 -17.385 -1.517 1.00 28.89 184 PHE A N 1
ATOM 1385 C CA . PHE A 1 184 ? -9.499 -17.690 -1.604 1.00 28.18 184 PHE A CA 1
ATOM 1386 C C . PHE A 1 184 ? -8.908 -17.154 -2.901 1.00 24.48 184 PHE A C 1
ATOM 1387 O O . PHE A 1 184 ? -7.818 -16.586 -2.908 1.00 30.61 184 PHE A O 1
ATOM 1395 N N . LEU A 1 185 ? -9.606 -17.348 -4.020 1.00 26.31 185 LEU A N 1
ATOM 1396 C CA . LEU A 1 185 ? -9.084 -16.875 -5.295 1.00 27.11 185 LEU A CA 1
ATOM 1397 C C . LEU A 1 185 ? -8.970 -15.350 -5.317 1.00 32.27 185 LEU A C 1
ATOM 1398 O O . LEU A 1 185 ? -7.988 -14.807 -5.837 1.00 32.97 185 LEU A O 1
ATOM 1403 N N . LYS A 1 186 ? -9.947 -14.642 -4.728 1.00 28.42 186 LYS A N 1
ATOM 1404 C CA . LYS A 1 186 ? -9.896 -13.182 -4.715 1.00 31.68 186 LYS A CA 1
ATOM 1405 C C . LYS A 1 186 ? -8.774 -12.686 -3.817 1.00 31.08 186 LYS A C 1
ATOM 1406 O O . LYS A 1 186 ? -8.070 -11.727 -4.159 1.00 31.48 186 LYS A O 1
ATOM 1412 N N . ILE A 1 187 ? -8.604 -13.326 -2.659 1.00 29.51 187 ILE A N 1
ATOM 1413 C CA . ILE A 1 187 ? -7.487 -13.005 -1.784 1.00 33.51 187 ILE A CA 1
ATOM 1414 C C . ILE A 1 187 ? -6.163 -13.290 -2.488 1.00 35.18 187 ILE A C 1
ATOM 1415 O O . ILE A 1 187 ? -5.217 -12.497 -2.406 1.00 31.20 187 ILE A O 1
ATOM 1420 N N . ARG A 1 188 ? -6.089 -14.402 -3.229 1.00 34.63 188 ARG A N 1
ATOM 1421 C CA . ARG A 1 188 ? -4.845 -14.726 -3.921 1.00 34.42 188 ARG A CA 1
ATOM 1422 C C . ARG A 1 188 ? -4.513 -13.683 -4.970 1.00 32.13 188 ARG A C 1
ATOM 1423 O O . ARG A 1 188 ? -3.355 -13.251 -5.084 1.00 29.72 188 ARG A O 1
ATOM 1431 N N . LYS A 1 189 ? -5.508 -13.268 -5.746 1.00 28.19 189 LYS A N 1
ATOM 1432 C CA . LYS A 1 189 ? -5.244 -12.246 -6.750 1.00 34.30 189 LYS A CA 1
ATOM 1433 C C . LYS A 1 189 ? -4.773 -10.943 -6.094 1.00 29.08 189 LYS A C 1
ATOM 1434 O O . LYS A 1 189 ? -3.857 -10.282 -6.596 1.00 30.42 189 LYS A O 1
ATOM 1440 N N . GLN A 1 190 ? -5.349 -10.593 -4.941 1.00 30.77 190 GLN A N 1
ATOM 1441 C CA . GLN A 1 190 ? -4.925 -9.387 -4.235 1.00 30.44 190 GLN A CA 1
ATOM 1442 C C . GLN A 1 190 ? -3.474 -9.491 -3.785 1.00 32.78 190 GLN A C 1
ATOM 1443 O O . GLN A 1 190 ? -2.729 -8.501 -3.838 1.00 29.62 190 GLN A O 1
ATOM 1449 N N . VAL A 1 191 ? -3.053 -10.683 -3.339 1.00 28.42 191 VAL A N 1
ATOM 1450 C CA . VAL A 1 191 ? -1.665 -10.862 -2.908 1.00 29.27 191 VAL A CA 1
ATOM 1451 C C . VAL A 1 191 ? -0.719 -10.802 -4.102 1.00 30.74 191 VAL A C 1
ATOM 1452 O O . VAL A 1 191 ? 0.367 -10.210 -4.021 1.00 33.03 191 VAL A O 1
ATOM 1456 N N . LEU A 1 192 ? -1.099 -11.417 -5.225 1.00 27.84 192 LEU A N 1
ATOM 1457 C CA . LEU A 1 192 ? -0.250 -11.351 -6.411 1.00 26.43 192 LEU A CA 1
ATOM 1458 C C . LEU A 1 192 ? -0.099 -9.906 -6.905 1.00 35.95 192 LEU A C 1
ATOM 1459 O O . LEU A 1 192 ? 0.986 -9.505 -7.346 1.00 31.64 192 LEU A O 1
ATOM 1464 N N . ARG A 1 193 ? -1.181 -9.112 -6.832 1.00 34.19 193 ARG A N 1
ATOM 1465 C CA . ARG A 1 193 ? -1.119 -7.711 -7.243 1.00 35.27 193 ARG A CA 1
ATOM 1466 C C . ARG A 1 193 ? -0.363 -6.860 -6.235 1.00 37.97 193 ARG A C 1
ATOM 1467 O O . ARG A 1 193 ? 0.267 -5.866 -6.617 1.00 41.58 193 ARG A O 1
ATOM 1475 N N . HIS A 1 194 ? -0.423 -7.211 -4.952 1.00 37.02 194 HIS A N 1
ATOM 1476 C CA . HIS A 1 194 ? 0.123 -6.371 -3.885 1.00 35.38 194 HIS A CA 1
ATOM 1477 C C . HIS A 1 194 ? 0.862 -7.211 -2.866 1.00 31.79 194 HIS A C 1
ATOM 1478 O O . HIS A 1 194 ? 0.474 -7.282 -1.695 1.00 33.50 194 HIS A O 1
ATOM 1485 N N . PRO A 1 195 ? 1.967 -7.827 -3.263 1.00 30.09 195 PRO A N 1
ATOM 1486 C CA . PRO A 1 195 ? 2.693 -8.683 -2.320 1.00 33.31 195 PRO A CA 1
ATOM 1487 C C . PRO A 1 195 ? 3.433 -7.862 -1.273 1.00 37.91 195 PRO A C 1
ATOM 1488 O O . PRO A 1 195 ? 3.898 -6.750 -1.532 1.00 41.56 195 PRO A O 1
ATOM 1492 N N . ALA A 1 196 ? 3.528 -8.422 -0.067 1.00 38.24 196 ALA A N 1
ATOM 1493 C CA . ALA A 1 196 ? 4.374 -7.809 0.954 1.00 39.51 196 ALA A CA 1
ATOM 1494 C C . ALA A 1 196 ? 5.847 -7.826 0.556 1.00 38.99 196 ALA A C 1
ATOM 1495 O O . ALA A 1 196 ? 6.614 -6.958 0.984 1.00 41.49 196 ALA A O 1
ATOM 1497 N N . ASN A 1 197 ? 6.270 -8.799 -0.251 1.00 39.06 197 ASN A N 1
ATOM 1498 C CA . ASN A 1 197 ? 7.645 -8.833 -0.761 1.00 36.04 197 ASN A CA 1
ATOM 1499 C C . ASN A 1 197 ? 7.665 -8.079 -2.086 1.00 35.54 197 ASN A C 1
ATOM 1500 O O . ASN A 1 197 ? 7.243 -8.597 -3.120 1.00 34.75 197 ASN A O 1
ATOM 1505 N N . LEU A 1 198 ? 8.164 -6.848 -2.053 1.00 30.97 198 LEU A N 1
ATOM 1506 C CA . LEU A 1 198 ? 8.129 -5.985 -3.222 1.00 31.50 198 LEU A CA 1
ATOM 1507 C C . LEU A 1 198 ? 9.024 -6.483 -4.346 1.00 30.06 198 LEU A C 1
ATOM 1508 O O . LEU A 1 198 ? 8.775 -6.154 -5.512 1.00 29.94 198 LEU A O 1
ATOM 1513 N N . GLU A 1 199 ? 10.039 -7.288 -4.034 1.00 28.80 199 GLU A N 1
ATOM 1514 C CA . GLU A 1 199 ? 10.894 -7.848 -5.082 1.00 32.44 199 GLU A CA 1
ATOM 1515 C C . GLU A 1 199 ? 10.137 -8.762 -6.045 1.00 35.16 199 GLU A C 1
ATOM 1516 O O . GLU A 1 199 ? 10.544 -8.910 -7.205 1.00 30.00 199 GLU A O 1
ATOM 1522 N N . THR A 1 200 ? 9.061 -9.413 -5.598 1.00 35.36 200 THR A N 1
ATOM 1523 C CA . THR A 1 200 ? 8.324 -10.303 -6.495 1.00 36.09 200 THR A CA 1
ATOM 1524 C C . THR A 1 200 ? 7.117 -9.624 -7.138 1.00 37.42 200 THR A C 1
ATOM 1525 O O . THR A 1 200 ? 6.307 -10.305 -7.791 1.00 32.90 200 THR A O 1
ATOM 1529 N N . GLU A 1 201 ? 6.995 -8.296 -6.991 1.00 35.39 201 GLU A N 1
ATOM 1530 C CA . GLU A 1 201 ? 5.765 -7.615 -7.396 1.00 36.51 201 GLU A CA 1
ATOM 1531 C C . GLU A 1 201 ? 5.544 -7.693 -8.899 1.00 36.19 201 GLU A C 1
ATOM 1532 O O . GLU A 1 201 ? 4.457 -8.059 -9.354 1.00 33.10 201 GLU A O 1
ATOM 1538 N N . ASP A 1 202 ? 6.539 -7.286 -9.685 1.00 35.42 202 ASP A N 1
ATOM 1539 C CA . ASP A 1 202 ? 6.408 -7.358 -11.138 1.00 36.96 202 ASP A CA 1
ATOM 1540 C C . ASP A 1 202 ? 6.128 -8.784 -11.599 1.00 42.28 202 ASP A C 1
ATOM 1541 O O . ASP A 1 202 ? 5.234 -9.017 -12.420 1.00 43.78 202 ASP A O 1
ATOM 1546 N N . GLU A 1 203 ? 6.925 -9.748 -11.117 1.00 41.46 203 GLU A N 1
ATOM 1547 C CA . GLU A 1 203 ? 6.724 -11.147 -11.488 1.00 40.85 203 GLU A CA 1
ATOM 1548 C C . GLU A 1 203 ? 5.302 -11.589 -11.177 1.00 36.54 203 GLU A C 1
ATOM 1549 O O . GLU A 1 203 ? 4.589 -12.103 -12.044 1.00 36.81 203 GLU A O 1
ATOM 1555 N N . TRP A 1 204 ? 4.865 -11.372 -9.941 1.00 33.86 204 TRP A N 1
ATOM 1556 C CA . TRP A 1 204 ? 3.583 -11.911 -9.515 1.00 32.68 204 TRP A CA 1
ATOM 1557 C C . TRP A 1 204 ? 2.417 -11.144 -10.130 1.00 38.72 204 TRP A C 1
ATOM 1558 O O . TRP A 1 204 ? 1.418 -11.749 -10.541 1.00 32.37 204 TRP A O 1
ATOM 1569 N N . SER A 1 205 ? 2.527 -9.813 -10.204 1.00 33.83 205 SER A N 1
ATOM 1570 C CA . SER A 1 205 ? 1.449 -9.011 -10.769 1.00 39.18 205 SER A CA 1
ATOM 1571 C C . SER A 1 205 ? 1.098 -9.456 -12.189 1.00 36.31 205 SER A C 1
ATOM 1572 O O . SER A 1 205 ? -0.080 -9.533 -12.549 1.00 42.27 205 SER A O 1
ATOM 1575 N N . GLU A 1 206 ? 2.100 -9.765 -13.006 1.00 34.15 206 GLU A N 1
ATOM 1576 C CA . GLU A 1 206 ? 1.846 -10.225 -14.366 1.00 39.23 206 GLU A CA 1
ATOM 1577 C C . GLU A 1 206 ? 1.326 -11.660 -14.431 1.00 38.20 206 GLU A C 1
ATOM 1578 O O . GLU A 1 206 ? 1.075 -12.161 -15.534 1.00 38.39 206 GLU A O 1
ATOM 1584 N N . SER A 1 207 ? 1.178 -12.346 -13.303 1.00 33.36 207 SER A N 1
ATOM 1585 C CA . SER A 1 207 ? 0.769 -13.743 -13.322 1.00 39.16 207 SER A CA 1
ATOM 1586 C C . SER A 1 207 ? -0.676 -13.957 -12.869 1.00 35.66 207 SER A C 1
ATOM 1587 O O . SER A 1 207 ? -1.068 -15.097 -12.620 1.00 34.91 207 SER A O 1
ATOM 1590 N N . THR A 1 208 ? -1.479 -12.895 -12.764 1.00 33.53 208 THR A N 1
ATOM 1591 C CA . THR A 1 208 ? -2.811 -13.015 -12.175 1.00 32.87 208 THR A CA 1
ATOM 1592 C C . THR A 1 208 ? -3.822 -13.683 -13.097 1.00 32.14 208 THR A C 1
ATOM 1593 O O . THR A 1 208 ? -4.884 -14.104 -12.620 1.00 32.96 208 THR A O 1
ATOM 1597 N N . GLY A 1 209 ? -3.543 -13.765 -14.397 1.00 30.12 209 GLY A N 1
ATOM 1598 C CA . GLY A 1 209 ? -4.432 -14.488 -15.290 1.00 28.22 209 GLY A CA 1
ATOM 1599 C C . GLY A 1 209 ? -4.667 -15.925 -14.855 1.00 34.51 209 GLY A C 1
ATOM 1600 O O . GLY A 1 209 ? -5.730 -16.496 -15.122 1.00 36.39 209 GLY A O 1
ATOM 1601 N N . ARG A 1 210 ? -3.706 -16.522 -14.151 1.00 32.90 210 ARG A N 1
ATOM 1602 C CA . ARG A 1 210 ? -3.904 -17.893 -13.691 1.00 36.70 210 ARG A CA 1
ATOM 1603 C C . ARG A 1 210 ? -5.005 -17.972 -12.631 1.00 30.41 210 ARG A C 1
ATOM 1604 O O . ARG A 1 210 ? -5.754 -18.950 -12.581 1.00 28.51 210 ARG A O 1
ATOM 1612 N N . VAL A 1 211 ? -5.097 -16.969 -11.756 1.00 31.64 211 VAL A N 1
ATOM 1613 C CA . VAL A 1 211 ? -6.197 -16.935 -10.801 1.00 31.04 211 VAL A CA 1
ATOM 1614 C C . VAL A 1 211 ? -7.504 -16.715 -11.545 1.00 35.14 211 VAL A C 1
ATOM 1615 O O . VAL A 1 211 ? -8.538 -17.324 -11.216 1.00 31.43 211 VAL A O 1
ATOM 1619 N N . ASP A 1 212 ? -7.466 -15.874 -12.590 1.00 30.55 212 ASP A N 1
ATOM 1620 C CA . ASP A 1 212 ? -8.638 -15.700 -13.444 1.00 34.85 212 ASP A CA 1
ATOM 1621 C C . ASP A 1 212 ? -9.064 -17.025 -14.059 1.00 32.28 212 ASP A C 1
ATOM 1622 O O . ASP A 1 212 ? -10.258 -17.319 -14.136 1.00 30.16 212 ASP A O 1
ATOM 1627 N N . SER A 1 213 ? -8.105 -17.857 -14.483 1.00 33.40 213 SER A N 1
ATOM 1628 C CA . SER A 1 213 ? -8.484 -19.142 -15.082 1.00 35.82 213 SER A CA 1
ATOM 1629 C C . SER A 1 213 ? -9.164 -20.057 -14.064 1.00 31.03 213 SER A C 1
ATOM 1630 O O . SER A 1 213 ? -10.176 -20.694 -14.369 1.00 33.54 213 SER A O 1
ATOM 1633 N N . LEU A 1 214 ? -8.622 -20.145 -12.847 1.00 29.91 214 LEU A N 1
ATOM 1634 C CA . LEU A 1 214 ? -9.292 -20.933 -11.820 1.00 26.59 214 LEU A CA 1
ATOM 1635 C C . LEU A 1 214 ? -10.670 -20.364 -11.492 1.00 32.10 214 LEU A C 1
ATOM 1636 O O . LEU A 1 214 ? -11.617 -21.119 -11.238 1.00 31.49 214 LEU A O 1
ATOM 1641 N N . MET A 1 215 ? -10.795 -19.033 -11.455 1.00 29.12 215 MET A N 1
ATOM 1642 C CA . MET A 1 215 ? -12.097 -18.415 -11.229 1.00 34.97 215 MET A CA 1
ATOM 1643 C C . MET A 1 215 ? -13.069 -18.739 -12.361 1.00 32.27 215 MET A C 1
ATOM 1644 O O . MET A 1 215 ? -14.262 -18.961 -12.122 1.00 33.63 215 MET A O 1
ATOM 1649 N N . LYS A 1 216 ? -12.579 -18.753 -13.603 1.00 30.04 216 LYS A N 1
ATOM 1650 C CA . LYS A 1 216 ? -13.426 -19.084 -14.742 1.00 32.58 216 LYS A CA 1
ATOM 1651 C C . LYS A 1 216 ? -13.981 -20.508 -14.607 1.00 41.22 216 LYS A C 1
ATOM 1652 O O . LYS A 1 216 ? -15.194 -20.732 -14.746 1.00 33.92 216 LYS A O 1
ATOM 1658 N N . LEU A 1 217 ? -13.107 -21.477 -14.284 1.00 33.56 217 LEU A N 1
ATOM 1659 C CA . LEU A 1 217 ? -13.567 -22.843 -14.040 1.00 36.20 217 LEU A CA 1
ATOM 1660 C C . LEU A 1 217 ? -14.591 -22.882 -12.914 1.00 36.61 217 LEU A C 1
ATOM 1661 O O . LEU A 1 217 ? -15.582 -23.617 -12.990 1.00 34.37 217 LEU A O 1
ATOM 1666 N N . LEU A 1 218 ? -14.369 -22.100 -11.856 1.00 32.19 218 LEU A N 1
ATOM 1667 C CA . LEU A 1 218 ? -15.330 -22.092 -10.762 1.00 36.12 218 LEU A CA 1
ATOM 1668 C C . LEU A 1 218 ? -16.668 -21.516 -11.216 1.00 38.70 218 LEU A C 1
ATOM 1669 O O . LEU A 1 218 ? -17.723 -22.080 -10.911 1.00 42.36 218 LEU A O 1
ATOM 1674 N N . LYS A 1 219 ? -16.645 -20.418 -11.984 1.00 35.83 219 LYS A N 1
ATOM 1675 C CA . LYS A 1 219 ? -17.904 -19.806 -12.413 1.00 38.27 219 LYS A CA 1
ATOM 1676 C C . LYS A 1 219 ? -18.657 -20.664 -13.425 1.00 37.26 219 LYS A C 1
ATOM 1677 O O . LYS A 1 219 ? -19.885 -20.567 -13.523 1.00 37.50 219 LYS A O 1
ATOM 1683 N N . GLN A 1 220 ? -17.955 -21.473 -14.208 1.00 38.16 220 GLN A N 1
ATOM 1684 C CA . GLN A 1 220 ? -18.608 -22.372 -15.144 1.00 39.89 220 GLN A CA 1
ATOM 1685 C C . GLN A 1 220 ? -19.034 -23.687 -14.503 1.00 40.73 220 GLN A C 1
ATOM 1686 O O . GLN A 1 220 ? -19.501 -24.587 -15.208 1.00 43.24 220 GLN A O 1
ATOM 1692 N N . GLY A 1 221 ? -18.884 -23.818 -13.189 1.00 38.23 221 GLY A N 1
ATOM 1693 C CA . GLY A 1 221 ? -19.307 -25.026 -12.518 1.00 42.31 221 GLY A CA 1
ATOM 1694 C C . GLY A 1 221 ? -18.420 -26.234 -12.727 1.00 42.67 221 GLY A C 1
ATOM 1695 O O . GLY A 1 221 ? -18.822 -27.344 -12.365 1.00 37.19 221 GLY A O 1
ATOM 1696 N N . ASN A 1 222 ? -17.221 -26.065 -13.290 1.00 37.31 222 ASN A N 1
ATOM 1697 C CA . ASN A 1 222 ? -16.306 -27.195 -13.437 1.00 36.55 222 ASN A CA 1
ATOM 1698 C C . ASN A 1 222 ? -15.434 -27.334 -12.187 1.00 36.30 222 ASN A C 1
ATOM 1699 O O . ASN A 1 222 ? -14.217 -27.175 -12.210 1.00 37.57 222 ASN A O 1
ATOM 1704 N N . THR A 1 223 ? -16.102 -27.641 -11.072 1.00 31.44 223 THR A N 1
ATOM 1705 C CA . THR A 1 223 ? -15.444 -27.850 -9.791 1.00 34.75 223 THR A CA 1
ATOM 1706 C C . THR A 1 223 ? -14.870 -29.257 -9.640 1.00 37.26 223 THR A C 1
ATOM 1707 O O . THR A 1 223 ? -14.165 -29.524 -8.659 1.00 29.74 223 THR A O 1
ATOM 1711 N N . ASP A 1 224 ? -15.184 -30.157 -10.567 1.00 35.74 224 ASP A N 1
ATOM 1712 C CA . ASP A 1 224 ? -14.768 -31.543 -10.510 1.00 38.34 224 ASP A CA 1
ATOM 1713 C C . ASP A 1 224 ? -13.691 -31.852 -11.536 1.00 39.14 224 ASP A C 1
ATOM 1714 O O . ASP A 1 224 ? -13.202 -32.991 -11.585 1.00 40.40 224 ASP A O 1
ATOM 1719 N N . LEU A 1 225 ? -13.291 -30.856 -12.336 1.00 42.40 225 LEU A N 1
ATOM 1720 C CA . LEU A 1 225 ? -12.169 -30.986 -13.270 1.00 41.19 225 LEU A CA 1
ATOM 1721 C C . LEU A 1 225 ? -12.409 -32.136 -14.244 1.00 42.28 225 LEU A C 1
ATOM 1722 O O . LEU A 1 225 ? -11.584 -33.034 -14.395 1.00 41.60 225 LEU A O 1
ATOM 1727 N N . HIS A 1 226 ? -13.565 -32.108 -14.888 1.00 41.73 226 HIS A N 1
ATOM 1728 C CA . HIS A 1 226 ? -13.938 -33.063 -15.912 1.00 46.00 226 HIS A CA 1
ATOM 1729 C C . HIS A 1 226 ? -13.549 -32.541 -17.291 1.00 46.59 226 HIS A C 1
ATOM 1730 O O . HIS A 1 226 ? -13.590 -31.333 -17.539 1.00 49.14 226 HIS A O 1
ATOM 1737 N N . PRO A 1 227 ? -13.167 -33.435 -18.197 1.00 52.42 227 PRO A N 1
ATOM 1738 C CA . PRO A 1 227 ? -12.769 -33.012 -19.538 1.00 45.70 227 PRO A CA 1
ATOM 1739 C C . PRO A 1 227 ? -13.987 -32.681 -20.379 1.00 46.38 227 PRO A C 1
ATOM 1740 O O . PRO A 1 227 ? -15.100 -33.129 -20.069 1.00 50.68 227 PRO A O 1
ATOM 1744 N N . PRO A 1 228 ? -13.823 -31.874 -21.443 1.00 49.01 228 PRO A N 1
ATOM 1745 C CA . PRO A 1 228 ? -12.546 -31.211 -21.744 1.00 47.47 228 PRO A CA 1
ATOM 1746 C C . PRO A 1 228 ? -12.388 -29.931 -20.934 1.00 44.65 228 PRO A C 1
ATOM 1747 O O .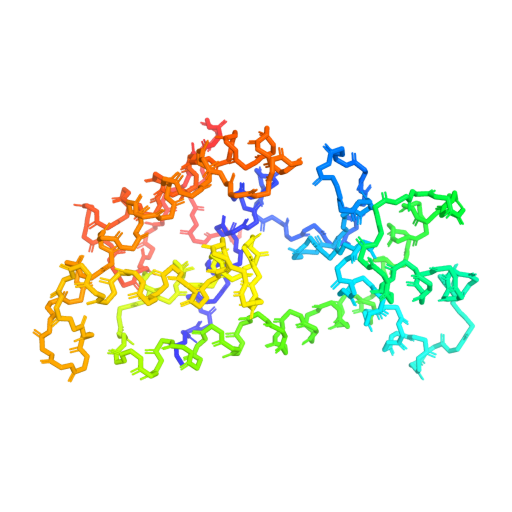 PRO A 1 228 ? -13.389 -29.301 -20.579 1.00 39.33 228 PRO A O 1
ATOM 1751 N N . ILE A 1 229 ? -11.147 -29.570 -20.612 1.00 44.77 229 ILE A N 1
ATOM 1752 C CA . ILE A 1 229 ? -1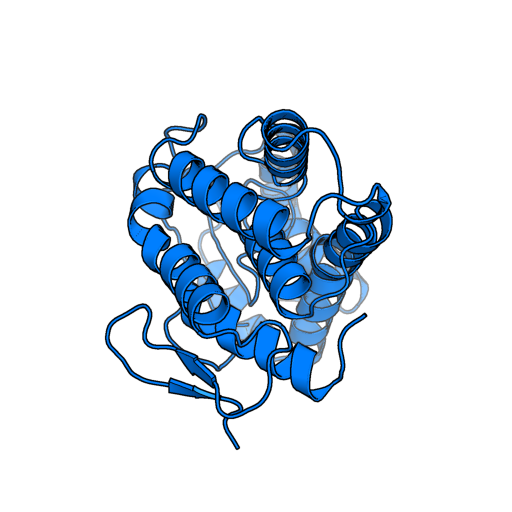0.854 -28.326 -19.914 1.00 42.23 229 ILE A CA 1
ATOM 1753 C C . ILE A 1 229 ? -10.155 -27.394 -20.888 1.00 40.68 229 ILE A C 1
ATOM 1754 O O . ILE A 1 229 ? -9.154 -27.769 -21.512 1.00 40.92 229 ILE A O 1
ATOM 1759 N N . ARG A 1 230 ? -10.699 -26.190 -21.030 1.00 44.03 230 ARG A N 1
ATOM 1760 C CA . ARG A 1 230 ? -10.118 -25.148 -21.864 1.00 44.76 230 ARG A CA 1
ATOM 1761 C C . ARG A 1 230 ? -9.335 -24.194 -20.970 1.00 43.62 230 ARG A C 1
ATOM 1762 O O . ARG A 1 230 ? -9.896 -23.618 -20.031 1.00 40.92 230 ARG A O 1
ATOM 1770 N N . ILE A 1 231 ? -8.039 -24.058 -21.240 1.00 42.12 231 ILE A N 1
ATOM 1771 C CA . ILE A 1 231 ? -7.186 -23.071 -20.590 1.00 40.21 231 ILE A CA 1
ATOM 1772 C C . ILE A 1 231 ? -6.616 -22.159 -21.667 1.00 41.95 231 ILE A C 1
ATOM 1773 O O . ILE A 1 231 ? -6.041 -22.643 -22.647 1.00 44.17 231 ILE A O 1
ATOM 1778 N N . SER A 1 232 ? -6.762 -20.840 -21.485 1.00 44.06 232 SER A N 1
ATOM 1779 C CA . SER A 1 232 ? -6.202 -19.890 -22.447 1.00 46.07 232 SER A CA 1
ATOM 1780 C C . SER A 1 232 ? -5.589 -18.680 -21.751 1.00 46.20 232 SER A C 1
ATOM 1781 O O . SER A 1 232 ? -5.640 -17.562 -22.277 1.00 47.53 232 SER A O 1
ATOM 1784 N N . THR A 1 233 ? -5.003 -18.900 -20.577 1.00 42.67 233 THR A N 1
ATOM 1785 C CA . THR A 1 233 ? -4.406 -17.885 -19.719 1.00 45.70 233 THR A CA 1
ATOM 1786 C C . THR A 1 233 ? -3.593 -16.835 -20.467 1.00 47.70 233 THR A C 1
ATOM 1787 O O . THR A 1 233 ? -3.685 -15.645 -20.154 1.00 46.02 233 THR A O 1
ATOM 1791 N N . TRP A 1 234 ? -2.800 -17.252 -21.456 1.00 45.75 234 TRP A N 1
ATOM 1792 C CA . TRP A 1 234 ? -1.874 -16.348 -22.134 1.00 50.29 234 TRP A CA 1
ATOM 1793 C C . TRP A 1 234 ? -2.282 -16.055 -23.570 1.00 52.11 234 TRP A C 1
ATOM 1794 O O . TRP A 1 234 ? -1.438 -15.639 -24.373 1.00 49.89 234 TRP A O 1
ATOM 1805 N N . GLY A 1 235 ? -3.550 -16.272 -23.912 1.00 49.31 235 GLY A N 1
ATOM 1806 C CA . GLY A 1 235 ? -4.005 -16.073 -25.273 1.00 50.84 235 GLY A CA 1
ATOM 1807 C C . GLY A 1 235 ? -4.133 -17.381 -26.030 1.00 55.46 235 GLY A C 1
ATOM 1808 O O . GLY A 1 235 ? -5.144 -17.618 -26.697 1.00 59.30 235 GLY A O 1
ATOM 1809 N N . ASP A 1 236 ? -3.122 -18.243 -25.929 1.00 50.99 236 ASP A N 1
ATOM 1810 C CA . ASP A 1 236 ? -3.161 -19.535 -26.606 1.00 52.95 236 ASP A CA 1
ATOM 1811 C C . ASP A 1 236 ? -4.196 -20.448 -25.960 1.00 49.73 236 ASP A C 1
ATOM 1812 O O . ASP A 1 236 ? -4.262 -20.554 -24.731 1.00 48.81 236 ASP A O 1
ATOM 1817 N N . VAL A 1 237 ? -4.998 -21.114 -26.786 1.00 47.88 237 VAL A N 1
ATOM 1818 C CA . VAL A 1 237 ? -6.067 -21.976 -26.293 1.00 48.10 237 VAL A CA 1
ATOM 1819 C C . VAL A 1 237 ? -5.554 -23.404 -26.219 1.00 48.85 237 VAL A C 1
ATOM 1820 O O . VAL A 1 237 ? -5.025 -23.936 -27.204 1.00 46.98 237 VAL A O 1
ATOM 1824 N N . PHE A 1 238 ? -5.701 -24.019 -25.045 1.00 42.72 238 PHE A N 1
ATOM 1825 C CA . PHE A 1 238 ? -5.321 -25.407 -24.819 1.00 43.24 238 PHE A CA 1
ATOM 1826 C C . PHE A 1 238 ? -6.550 -26.181 -24.387 1.00 43.44 238 PHE A C 1
ATOM 1827 O O . PHE A 1 238 ? -7.305 -25.716 -23.527 1.00 46.43 238 PHE A O 1
ATOM 1835 N N . ILE A 1 239 ? -6.752 -27.350 -24.980 1.00 38.77 239 ILE A N 1
ATOM 1836 C CA . ILE A 1 239 ? -7.795 -28.274 -24.552 1.00 46.30 239 ILE A CA 1
ATOM 1837 C C . ILE A 1 239 ? -7.103 -29.449 -23.875 1.00 47.31 239 ILE A C 1
ATOM 1838 O O . ILE A 1 239 ? -6.240 -30.107 -24.474 1.00 42.34 239 ILE A O 1
ATOM 1843 N N . LEU A 1 240 ? -7.468 -29.696 -22.620 1.00 49.20 240 LEU A N 1
ATOM 1844 C CA . LEU A 1 240 ? -6.837 -30.696 -21.777 1.00 44.81 240 LEU A CA 1
ATOM 1845 C C . LEU A 1 240 ? -7.837 -31.781 -21.411 1.00 45.75 240 LEU A C 1
ATOM 1846 O O . LEU A 1 240 ? -9.037 -31.510 -21.301 1.00 46.94 240 LEU A O 1
ATOM 1851 N N . PRO A 1 241 ? -7.378 -33.026 -21.220 1.00 44.94 241 PRO A N 1
ATOM 1852 C CA . PRO A 1 241 ? -5.970 -33.438 -21.309 1.00 49.57 241 PRO A CA 1
ATOM 1853 C C . PRO A 1 241 ? -5.470 -33.524 -22.754 1.00 55.67 241 PRO A C 1
ATOM 1854 O O . PRO A 1 241 ? -6.266 -33.765 -23.663 1.00 57.18 241 PRO A O 1
ATOM 1858 N N . ILE A 1 242 ? -4.175 -33.295 -22.957 1.00 54.58 242 ILE A N 1
ATOM 1859 C CA . ILE A 1 242 ? -3.564 -33.456 -24.269 1.00 67.06 242 ILE A CA 1
ATOM 1860 C C . ILE A 1 242 ? -3.157 -34.912 -24.429 1.00 75.14 242 ILE A C 1
ATOM 1861 O O . ILE A 1 242 ? -2.607 -35.527 -23.506 1.00 71.41 242 ILE A O 1
ATOM 1866 N N . ARG A 1 243 ? -3.433 -35.457 -25.613 1.00 81.13 243 ARG A N 1
ATOM 1867 C CA . ARG A 1 243 ? -3.364 -36.891 -25.899 1.00 82.44 243 ARG A CA 1
ATOM 1868 C C . ARG A 1 243 ? -2.465 -37.183 -27.099 1.00 82.93 243 ARG A C 1
ATOM 1869 O O . ARG A 1 243 ? -2.354 -36.364 -28.017 1.00 81.15 243 ARG A O 1
#

Solvent-accessible surface area: 11238 Å² total; per-residue (Å²): 133,28,77,89,81,31,52,73,0,0,19,20,0,11,6,0,2,57,55,52,38,25,58,52,55,43,32,60,13,88,67,56,138,5,32,46,4,2,16,0,5,40,9,30,0,4,3,4,80,22,8,0,24,41,0,0,69,95,3,17,197,112,122,100,88,14,76,0,47,92,19,29,92,78,2,94,48,1,25,92,76,134,53,29,43,81,60,52,2,94,40,0,44,126,99,1,35,81,6,8,152,36,88,72,0,74,90,5,0,40,58,0,1,50,95,54,24,17,93,28,0,6,50,66,0,60,120,8,22,8,154,32,22,0,0,5,0,0,0,3,0,0,0,32,33,12,20,67,36,148,76,38,8,0,0,24,23,0,17,59,92,0,33,82,152,3,138,7,33,20,72,126,65,23,70,23,135,134,0,0,100,14,0,0,100,23,0,63,110,12,0,102,142,6,87,60,132,118,0,67,113,68,14,31,139,13,8,23,13,2,65,10,0,28,60,4,17,155,126,49,12,25,65,3,84,62,99,1,120,0,31,31,116,61,75,80,40,87,0,35,88,251

Secondary structure (DSSP, 8-state):
---HHHHHHHHHHHHHHHHSSSS--TT-EEE-SSSSSEEETTTTEETTTSHHHHHHHHHHHH-SS-TTGGGHHHHHHHHHHT----TT-TTHHHHHHHHTTSHHHHHHHHHHIIIIIIHHHHHHHHHHT---HHHHHHHHHHHHHH-SSSSTTSHHHHHHHHHHHHTS-GGGT--HHHHHHHHHHHHHHHHHS-SSGGGHHHHHTTTHHHHHHHHHHHTT--S-PSPEEE-TTS--EEES--

Organism: NCBI:txid1445510

Sequence (242 aa):
QLTAQQRLLADQIISIFANNTPELQYGYAEVLDDGRGITAGRAGFTSATGDMLEVIQRYSRLRPDNILVPFLPRLQQLAASEDGSIEGLQGLPQRWADASQNPVFRQVQDDVVDELYFQPAMERAAELGAQMPLTLLALYDAIIQHGEGDDGDGLPAMIARTTAKVNGIPAEGVDERRWLKTFLKIRKQVLRHPANLETEDEWSESTGRVDSLMKLLKQGNTDLHPPIRISTWGDVFILPIR

Nearest PDB structures (foldseek):
  6x2q-assembly1_A  TM=1.004E+00  e=7.777E-38  Gynuella sunshinyii YC6258
  7c6c-assembly1_A  TM=9.820E-01  e=1.245E-22  Bacillus subtilis subsp. subtilis str. 168
  7c6d-assembly1_A  TM=9.811E-01  e=3.240E-22  Bacillus subtilis subsp. subtilis str. 168
  5hwa-assembly1_A  TM=7.903E-01  e=9.269E-08  Niallia circulans
  7xh0-assembly1_A  TM=7.048E-01  e=1.726E-07  Paenibacillus dendritiformis

Foldseek 3Di:
DADPQLVLVLLQLLQCLVPVGSDQFQLDWDQDQLFFAIFHGSLRDTLLACLVLQLVVVVCVVPVDAPCVVCNVVSVVNPVHSGRDPPPVVPVSVSSNVLSVDVVSNVSVVVSLVVFALVVLVVVCVVLVNDFSLLSSVSRSQCSVQNCDPDCSHSVNLLVVLCVVQVGGVVVPRDNLSSSVSSLVSNLVCLCPPPRVSNNVVSPVSNLSSVLSVVCSVVVVRNVDPQRWDCSPNDTDTPDDD

B-factor: mean 39.93, std 9.02, range [23.22, 89.72]

InterPro domains:
  IPR000400 Glycoside hydrolase, family 46 [PF01374] (36-252)
  IPR000400 Glycoside hydrolase, family 46 [cd00978] (28-252)
  IPR023099 Glycoside hydrolase, family 46, N-terminal [G3DSA:3.30.386.10] (47-140)
  IPR023346 Lysozyme-like domain superfamily [SSF53955] (25-262)